Protein AF-A0A7J4RZW8-F1 (afdb_monomer)

Foldseek 3Di:
DAPPDDPDDDPDDDCQVVLQCLQAPLVCLAQAEEEEAEAELLNLLSSLVSNYQEYEYQEYEPNSCVSCVVSVHHYHYVYYDNFDADPVRPHGHVSNVLCVVQVDSVSSNVVSCVVHPNVVNVVPCPVPDPPPPDDDDPQDAFEKEFEQAAAPVRWGKKFAFDQPQLDDPQGQHRAIAGQMDGDDPPDDNVRRHQVSCCQQWVFGWPPWDFQAWDWRDDVSHTYTYTYIYTYTPDNPDGTDRPSVPSSRTDDMDTGHLVGDDPDHRVVRVLSSVSNVVSHHYDPDPPPPPD

Nearest PDB structures (foldseek):
  1vk9-assembly1_A  TM=8.591E-01  e=8.101E-07  Thermotoga maritima
  9dt6-assembly3_E  TM=7.284E-01  e=4.049E-06  Klebsiella pneumoniae
  9dsz-assembly4_H  TM=7.344E-01  e=1.233E-05  Klebsiella pneumoniae
  9b21-assembly1_A  TM=7.020E-01  e=1.788E-05  Klebsiella pneumoniae
  1khz-assembly1_B  TM=6.764E-01  e=2.592E-05  Escherichia coli

Mean predicted aligned error: 15.66 Å

Secondary structure (DSSP, 8-state):
-BTTB-------SSSHHHHHHHHH-GGGTTTPEEEEEEE-HHHHHHHHHTT-SEEEEEEEEHHHHHHHHHTT--EEEEEEES-PBPTTSSSB-HHHHHHHH--SHHHHHHHHHHHS-GGGSTTTGGG-SSSTTS-------EEEEEEEEB-TTS-EEEEEE-TTT---TT--TT-EE-S--BPPTT--HHHHHHHHHHHHHSPPEEEEEEEEEEEEEETTEEEEEEEEEEEESSTTPPP-STT-SS--EEEEEEE-TTS--SSBPHHHHHHHHHHHHT-S-PPP------

Solvent-accessible surface area (backbone atoms only — not comparable to full-atom values): 16298 Å² total; per-residue (Å²): 52,46,97,89,38,80,80,73,86,81,87,73,79,76,62,59,68,58,53,39,39,56,73,75,45,42,73,73,39,44,60,10,42,45,79,43,71,67,35,39,44,42,54,28,48,53,42,47,78,37,48,32,54,30,42,37,26,50,29,26,19,54,65,13,52,51,52,22,50,76,64,72,23,54,72,48,54,79,37,78,40,86,71,60,60,27,99,84,68,7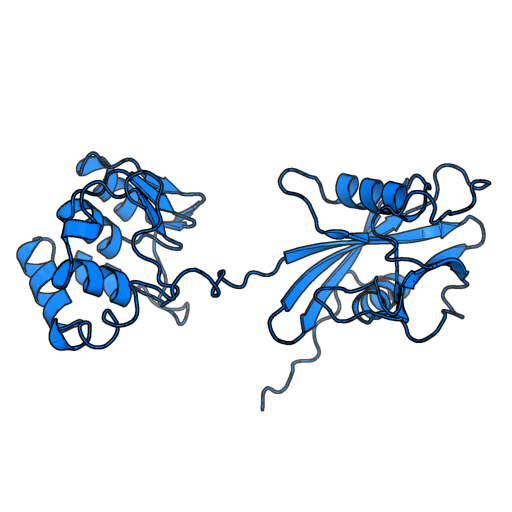9,47,73,24,68,56,43,55,48,36,67,77,27,81,48,70,69,54,30,52,53,56,46,37,74,76,57,47,74,77,80,49,63,80,69,60,77,70,60,86,84,64,76,86,70,89,79,75,83,88,62,75,42,55,29,30,30,34,48,34,36,50,98,85,64,25,34,49,38,27,34,27,21,68,85,59,17,69,46,90,74,74,37,46,56,18,32,32,48,45,48,45,69,59,57,94,92,58,52,72,68,55,39,39,32,48,30,29,28,41,48,24,65,40,50,61,33,82,73,39,84,35,23,47,44,84,44,74,49,97,95,36,41,34,42,34,43,24,28,36,28,26,56,73,52,87,85,66,75,66,39,52,86,53,30,84,78,49,32,49,74,47,67,45,76,29,47,82,91,60,64,77,81,56,51,21,67,64,42,50,52,40,52,51,22,46,77,68,71,32,51,62,76,78,73,75,77,72,79,72,129

pLDDT: mean 85.66, std 16.32, range [23.94, 98.69]

Radius of gyration: 25.22 Å; Cα contacts (8 Å, |Δi|>4): 523; chains: 1; bounding box: 52×44×72 Å

Sequence (290 aa):
RNGGKTVFYSDERGLKPLAGLFFSTPQLLQNAVVLDKVVGVAAARLFALSRVKKVKARVATTKAVARLTEAGIPCVACMVVEKILSSNGVNACGMECLSERNPQDSDFVSELEKKFPRQLLSNEMKNSSEDVMEKDSAKFAKVGVATVLVDSKGRVLIGKRNSEKGTSDLNGEGTWCLPGGKLDFGETLEDAAKREVLEETGLTATCLKVVSITDDMVPGKHYVTVGFEGRPADEDAEPTVENDLEKDILEWKWFSPDSLPSPLFFPTAKLIKNWKSKQLYSLSSRRQLP

Structure (mmCIF, N/CA/C/O backbone):
data_AF-A0A7J4RZW8-F1
#
_entry.id   AF-A0A7J4RZW8-F1
#
loop_
_atom_site.group_PDB
_atom_site.id
_atom_site.type_symbol
_atom_site.label_atom_id
_atom_site.label_alt_id
_atom_site.label_comp_id
_atom_site.label_asym_id
_atom_site.label_entity_id
_atom_site.label_seq_id
_atom_site.pdbx_PDB_ins_code
_atom_site.Cartn_x
_atom_site.Cartn_y
_atom_site.Cartn_z
_atom_site.occupancy
_atom_site.B_iso_or_equiv
_atom_site.auth_seq_id
_atom_site.auth_comp_id
_atom_site.auth_asym_id
_atom_site.auth_atom_id
_atom_site.pdbx_PDB_model_num
ATOM 1 N N . ARG A 1 1 ? -16.649 14.155 18.195 1.00 76.81 1 ARG A N 1
ATOM 2 C CA . ARG A 1 1 ? -17.157 15.185 17.252 1.00 76.81 1 ARG A CA 1
ATOM 3 C C . ARG A 1 1 ? -18.519 15.673 17.727 1.00 76.81 1 ARG A C 1
ATOM 5 O O . ARG A 1 1 ? -19.334 14.827 18.066 1.00 76.81 1 ARG A O 1
ATOM 12 N N . ASN A 1 2 ? -18.788 16.976 17.723 1.00 74.00 2 ASN A N 1
ATOM 13 C CA . ASN A 1 2 ? -20.107 17.543 18.034 1.00 74.00 2 ASN A CA 1
ATOM 14 C C . ASN A 1 2 ? -20.493 18.535 16.923 1.00 74.00 2 ASN A C 1
ATOM 16 O O . ASN A 1 2 ? -19.638 19.286 16.459 1.00 74.00 2 ASN A O 1
ATOM 20 N N . GLY A 1 3 ? -21.723 18.458 16.405 1.00 74.94 3 GLY A N 1
ATOM 21 C CA . GLY A 1 3 ? -22.158 19.286 15.267 1.00 74.94 3 GLY A CA 1
ATOM 22 C C . GLY A 1 3 ? -21.274 19.172 14.012 1.00 74.94 3 GLY A C 1
ATOM 23 O O . GLY A 1 3 ? -21.085 20.149 13.302 1.00 74.94 3 GLY A O 1
ATOM 24 N N . GLY A 1 4 ? -20.655 18.008 13.772 1.00 73.19 4 GLY A N 1
ATOM 25 C CA . GLY A 1 4 ? -19.731 17.787 12.647 1.00 73.19 4 GLY A CA 1
ATOM 26 C C . GLY A 1 4 ? -18.280 18.222 12.894 1.00 73.19 4 GLY A C 1
ATOM 27 O O . GLY A 1 4 ? -17.390 17.739 12.197 1.00 73.19 4 GLY A O 1
ATOM 28 N N . LYS A 1 5 ? -18.007 19.028 13.928 1.00 75.31 5 LYS A N 1
ATOM 29 C CA . LYS A 1 5 ? -16.657 19.498 14.274 1.00 75.31 5 LYS A CA 1
ATOM 30 C C . LYS A 1 5 ? -15.943 18.546 15.235 1.00 75.31 5 LYS A C 1
ATOM 32 O O . LYS A 1 5 ? -16.566 17.886 16.078 1.00 75.31 5 LYS A O 1
ATOM 37 N N . THR A 1 6 ? -14.622 18.457 15.116 1.00 82.56 6 THR A N 1
ATOM 38 C CA . THR A 1 6 ? -13.780 17.790 16.118 1.00 82.56 6 THR A CA 1
ATOM 39 C C . THR A 1 6 ? -13.641 18.718 17.320 1.00 82.56 6 THR A C 1
ATOM 41 O O . THR A 1 6 ? -13.162 19.830 17.175 1.00 82.56 6 THR A O 1
ATOM 44 N N . VAL A 1 7 ? -14.111 18.266 18.484 1.00 82.88 7 VAL A N 1
ATOM 45 C CA . VAL A 1 7 ? -14.069 19.024 19.754 1.00 82.88 7 VAL A CA 1
ATOM 46 C C . VAL A 1 7 ? -13.021 18.482 20.729 1.00 82.88 7 VAL A C 1
ATOM 48 O O . VAL A 1 7 ? -12.729 19.111 21.733 1.00 82.88 7 VAL A O 1
ATOM 51 N N . PHE A 1 8 ? -12.490 17.292 20.443 1.00 86.56 8 PHE A N 1
ATOM 52 C CA . PHE A 1 8 ? -11.396 16.662 21.168 1.00 86.56 8 PHE A CA 1
ATOM 53 C C . PHE A 1 8 ? -10.755 15.598 20.278 1.00 86.56 8 PHE A C 1
ATOM 55 O O . PHE A 1 8 ? -11.457 14.922 19.511 1.00 86.56 8 PHE A O 1
ATOM 62 N N . TYR A 1 9 ? -9.444 15.441 20.416 1.00 83.81 9 TYR A N 1
ATOM 63 C CA . TYR A 1 9 ? -8.644 14.398 19.795 1.00 83.81 9 TYR A CA 1
ATOM 64 C C . TYR A 1 9 ? -7.553 13.955 20.773 1.00 83.81 9 TYR A C 1
ATOM 66 O O . TYR A 1 9 ? -6.989 14.781 21.482 1.00 83.81 9 TYR A O 1
ATOM 74 N N . SER A 1 10 ? -7.268 12.656 20.811 1.00 80.06 10 SER A N 1
ATOM 75 C CA . SER A 1 10 ? -6.122 12.097 21.524 1.00 80.06 10 SER A CA 1
ATOM 76 C C . SER A 1 10 ? -5.700 10.802 20.837 1.00 80.06 10 SER A C 1
ATOM 78 O O . SER A 1 10 ? -6.547 10.010 20.410 1.00 80.06 10 SER A O 1
ATOM 80 N N . ASP A 1 11 ? -4.394 10.593 20.715 1.00 75.31 11 ASP A N 1
ATOM 81 C CA . ASP A 1 11 ? -3.779 9.361 20.229 1.00 75.31 11 ASP A CA 1
ATOM 82 C C . ASP A 1 11 ? -3.176 8.509 21.365 1.00 75.31 11 ASP A C 1
ATOM 84 O O . ASP A 1 11 ? -2.702 7.393 21.106 1.00 75.31 11 ASP A O 1
ATOM 88 N N . GLU A 1 12 ? -3.253 8.999 22.611 1.00 78.56 12 GLU A N 1
ATOM 89 C CA . GLU A 1 12 ? -2.797 8.298 23.806 1.00 78.56 12 GLU A CA 1
ATOM 90 C C . GLU A 1 12 ? -3.485 6.937 23.946 1.00 78.56 12 GLU A C 1
ATOM 92 O O . GLU A 1 12 ? -4.659 6.733 23.621 1.00 78.56 12 GLU A O 1
ATOM 97 N N . ARG A 1 13 ? -2.731 5.962 24.459 1.00 78.44 13 ARG A N 1
ATOM 98 C CA . ARG A 1 13 ? -3.237 4.601 24.644 1.00 78.44 13 ARG A CA 1
ATOM 99 C C . ARG A 1 13 ? -4.056 4.478 25.926 1.00 78.44 13 ARG A C 1
ATOM 101 O O . ARG A 1 13 ? -3.720 5.031 26.970 1.00 78.44 13 ARG A O 1
ATOM 108 N N . GLY A 1 14 ? -5.051 3.597 25.873 1.00 84.50 14 GLY A N 1
ATOM 109 C CA . GLY A 1 14 ? -5.840 3.207 27.036 1.00 84.50 14 GLY A CA 1
ATOM 110 C C . GLY A 1 14 ? -6.939 4.209 27.373 1.00 84.50 14 GLY A C 1
ATOM 111 O O . GLY A 1 14 ? -7.363 4.999 26.540 1.00 84.50 14 GLY A O 1
ATOM 112 N N . LEU A 1 15 ? -7.432 4.136 28.610 1.00 89.62 15 LEU A N 1
ATOM 113 C CA . LEU A 1 15 ? -8.615 4.885 29.041 1.00 89.62 15 LEU A CA 1
ATOM 114 C C . LEU A 1 15 ? -8.294 6.286 29.579 1.00 89.62 15 LEU A C 1
ATOM 116 O O . LEU A 1 15 ? -9.216 7.057 29.812 1.00 89.62 15 LEU A O 1
ATOM 120 N N . LYS A 1 16 ? -7.008 6.621 29.765 1.00 89.00 16 LYS A N 1
ATOM 121 C CA . LYS A 1 16 ? -6.551 7.900 30.333 1.00 89.00 16 LYS A CA 1
ATOM 122 C C . LYS A 1 16 ? -7.180 9.128 29.648 1.00 89.00 16 LYS A C 1
ATOM 124 O O . LYS A 1 16 ? -7.772 9.923 30.375 1.00 89.00 16 LYS A O 1
ATOM 129 N N . PRO A 1 17 ? -7.137 9.292 28.309 1.00 88.88 17 PRO A N 1
ATOM 130 C CA . PRO A 1 17 ? -7.697 10.490 27.676 1.00 88.88 17 PRO A CA 1
ATOM 131 C C . PRO A 1 17 ? -9.218 10.594 27.844 1.00 88.88 17 PRO A C 1
ATOM 133 O O . PRO A 1 17 ? -9.750 11.676 28.088 1.00 88.88 17 PRO A O 1
ATOM 136 N N . LEU A 1 18 ? -9.927 9.462 27.780 1.00 92.31 18 LEU A N 1
ATOM 137 C CA . LEU A 1 18 ? -11.374 9.430 27.979 1.00 92.31 18 LEU A CA 1
ATOM 138 C C . LEU A 1 18 ? -11.762 9.708 29.435 1.00 92.31 18 LEU A C 1
ATOM 140 O O . LEU A 1 18 ? -12.676 10.489 29.677 1.00 92.31 18 LEU A O 1
ATOM 144 N N . ALA A 1 19 ? -11.064 9.103 30.400 1.00 91.50 19 ALA A N 1
ATOM 145 C CA . ALA A 1 19 ? -11.244 9.402 31.818 1.00 91.50 19 ALA A CA 1
ATOM 146 C C . ALA A 1 19 ? -10.980 10.889 32.087 1.00 91.50 19 ALA A C 1
ATOM 148 O O . ALA A 1 19 ? -11.731 11.533 32.813 1.00 91.50 19 ALA A O 1
ATOM 149 N N . GLY A 1 20 ? -9.972 11.451 31.416 1.00 88.25 20 GLY A N 1
ATOM 150 C CA . GLY A 1 20 ? -9.662 12.866 31.483 1.00 88.25 20 GLY A CA 1
ATOM 151 C C . GLY A 1 20 ? -10.806 13.770 31.065 1.00 88.25 20 GLY A C 1
ATOM 152 O O . GLY A 1 20 ? -11.252 14.617 31.837 1.00 88.25 20 GLY A O 1
ATOM 153 N N . LEU A 1 21 ? -11.346 13.530 29.873 1.00 88.62 21 LEU A N 1
ATOM 154 C CA . LEU A 1 21 ? -12.544 14.221 29.409 1.00 88.62 21 LEU A CA 1
ATOM 155 C C . LEU A 1 21 ? -13.730 14.045 30.355 1.00 88.62 21 LEU A C 1
ATOM 157 O O . LEU A 1 21 ? -14.442 15.006 30.630 1.00 88.62 21 LEU A O 1
ATOM 161 N N . PHE A 1 22 ? -13.942 12.822 30.837 1.00 92.56 22 PHE A N 1
ATOM 162 C CA . PHE A 1 22 ? -15.071 12.485 31.689 1.00 92.56 22 PHE A CA 1
ATOM 163 C C . PHE A 1 22 ? -15.065 13.286 32.996 1.00 92.56 22 PHE A C 1
ATOM 165 O O . PHE A 1 22 ? -16.102 13.810 33.396 1.00 92.56 22 PHE A O 1
ATOM 172 N N . PHE A 1 23 ? -13.904 13.418 33.641 1.00 89.38 23 PHE A N 1
ATOM 173 C CA . PHE A 1 23 ? -13.794 14.123 34.917 1.00 89.38 23 PHE A CA 1
ATOM 174 C C . PHE A 1 23 ? -13.623 15.638 34.775 1.00 89.38 23 PHE A C 1
ATOM 176 O O . PHE A 1 23 ? -14.118 16.382 35.623 1.00 89.38 23 PHE A O 1
ATOM 183 N N . SER A 1 24 ? -12.924 16.103 33.738 1.00 84.81 24 SER A N 1
ATOM 184 C CA . SER A 1 24 ? -12.562 17.519 33.598 1.00 84.81 24 SER A CA 1
ATOM 185 C C . SER A 1 24 ? -13.537 18.312 32.733 1.00 84.81 24 SER A C 1
ATOM 187 O O . SER A 1 24 ? -13.788 19.482 33.017 1.00 84.81 24 SER A O 1
ATOM 189 N N . THR A 1 25 ? -14.086 17.719 31.669 1.00 86.75 25 THR A N 1
ATOM 190 C CA . THR A 1 25 ? -14.937 18.442 30.705 1.00 86.75 25 THR A CA 1
ATOM 191 C C . THR A 1 25 ? -16.059 17.552 30.145 1.00 86.75 25 THR A C 1
ATOM 193 O O . THR A 1 25 ? -16.168 17.366 28.926 1.00 86.75 25 THR A O 1
ATOM 196 N N . PRO A 1 26 ? -16.935 16.992 31.007 1.00 87.75 26 PRO A N 1
ATOM 197 C CA . PRO A 1 26 ? -17.949 16.014 30.597 1.00 87.75 26 PRO A CA 1
ATOM 198 C C . PRO A 1 26 ? -18.941 16.550 29.553 1.00 87.75 26 PRO A C 1
ATOM 200 O O . PRO A 1 26 ? -19.536 15.777 28.801 1.00 87.75 26 PRO A O 1
ATOM 203 N N . GLN A 1 27 ? -19.104 17.872 29.457 1.00 86.94 27 GLN A N 1
ATOM 204 C CA . GLN A 1 27 ? -19.984 18.523 28.486 1.00 86.94 27 GLN A CA 1
ATOM 205 C C . GLN A 1 27 ? -19.542 18.270 27.036 1.00 86.94 27 GLN A C 1
ATOM 207 O O . GLN A 1 27 ? -20.387 18.228 26.147 1.00 86.94 27 GLN A O 1
ATOM 212 N N . LEU A 1 28 ? -18.244 18.044 26.783 1.00 87.62 28 LEU A N 1
ATOM 213 C CA . LEU A 1 28 ? -17.739 17.730 25.438 1.00 87.62 28 LEU A CA 1
ATOM 214 C C . LEU A 1 28 ? -18.185 16.350 24.938 1.00 87.62 28 LEU A C 1
ATOM 216 O O . LEU A 1 28 ? -18.206 16.117 23.727 1.00 87.62 28 LEU A O 1
ATOM 220 N N . LEU A 1 29 ? -18.522 15.438 25.854 1.00 91.69 29 LEU A N 1
ATOM 221 C CA . LEU A 1 29 ? -18.967 14.085 25.529 1.00 91.69 29 LEU A CA 1
ATOM 222 C C . LEU A 1 29 ? -20.481 14.020 25.275 1.00 91.69 29 LEU A C 1
ATOM 224 O O . LEU A 1 29 ? -20.925 13.217 24.451 1.00 91.69 29 LEU A O 1
ATOM 228 N N . GLN A 1 30 ? -21.277 14.879 25.915 1.00 93.06 30 GLN A N 1
ATOM 229 C CA . GLN A 1 30 ? -22.730 14.891 25.727 1.00 93.06 30 GLN A CA 1
ATOM 230 C C . GLN A 1 30 ? -23.107 15.114 24.259 1.00 93.06 30 GLN A C 1
ATOM 232 O O . GLN A 1 30 ? -22.636 16.047 23.607 1.00 93.06 30 GLN A O 1
ATOM 237 N N . ASN A 1 31 ? -23.961 14.236 23.721 1.00 91.38 31 ASN A N 1
ATOM 238 C CA . ASN A 1 31 ? -24.389 14.237 22.316 1.00 91.38 31 ASN A CA 1
ATOM 239 C C . ASN A 1 31 ? -23.252 14.157 21.275 1.00 91.38 31 ASN A C 1
ATOM 241 O O . ASN A 1 31 ? -23.485 14.348 20.075 1.00 91.38 31 ASN A O 1
ATOM 245 N N . ALA A 1 32 ? -22.029 13.814 21.684 1.00 92.50 32 ALA A N 1
ATOM 246 C CA . ALA A 1 32 ? -20.912 13.669 20.765 1.00 92.50 32 ALA A CA 1
ATOM 247 C C . ALA A 1 32 ? -21.012 12.370 19.950 1.00 92.50 32 ALA A C 1
ATOM 249 O O . ALA A 1 32 ? -21.442 11.326 20.436 1.00 92.50 32 ALA A O 1
ATOM 250 N N . VAL A 1 33 ? -20.555 12.410 18.7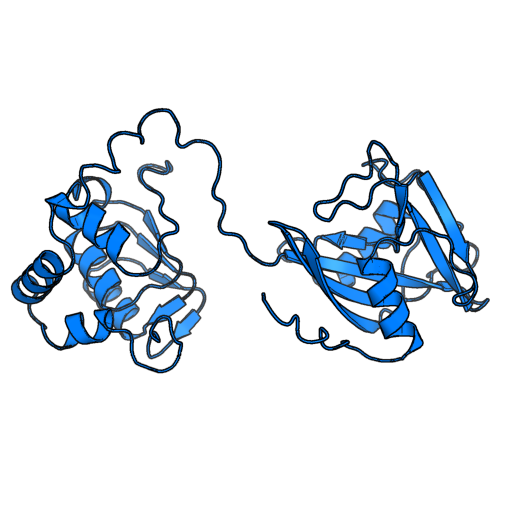00 1.00 94.44 33 VAL A N 1
ATOM 251 C CA . VAL A 1 33 ? -20.187 11.210 17.941 1.00 94.44 33 VAL A CA 1
ATOM 252 C C . VAL A 1 33 ? -18.738 10.874 18.269 1.00 94.44 33 VAL A C 1
ATOM 254 O O . VAL A 1 33 ? -17.835 11.665 17.970 1.00 94.44 33 VAL A O 1
ATOM 257 N N . VAL A 1 34 ? -18.518 9.713 18.874 1.00 95.38 34 VAL A N 1
ATOM 258 C CA . VAL A 1 34 ? -17.199 9.224 19.275 1.00 95.38 34 VAL A CA 1
ATOM 259 C C . VAL A 1 34 ? -16.635 8.306 18.196 1.00 95.38 34 VAL A C 1
ATOM 261 O O . VAL A 1 34 ? -17.342 7.448 17.670 1.00 95.38 34 VAL A O 1
ATOM 264 N N . LEU A 1 35 ? -15.360 8.505 17.865 1.00 93.06 35 LEU A N 1
ATOM 265 C CA . LEU A 1 35 ? -14.566 7.612 17.027 1.00 93.06 35 LEU A CA 1
ATOM 266 C C . LEU A 1 35 ? -13.445 7.068 17.913 1.00 93.06 35 LEU A C 1
ATOM 268 O O . LEU A 1 35 ? -12.632 7.856 18.386 1.00 93.06 35 LEU A O 1
ATOM 272 N N . ASP A 1 36 ? -13.413 5.762 18.148 1.00 90.81 36 ASP A N 1
ATOM 273 C CA . ASP A 1 36 ? -12.420 5.134 19.021 1.00 90.81 36 ASP A CA 1
ATOM 274 C C . ASP A 1 36 ? -11.750 3.948 18.308 1.00 90.81 36 ASP A C 1
ATOM 276 O O . ASP A 1 36 ? -12.364 3.230 17.517 1.00 90.81 36 ASP A O 1
ATOM 280 N N . LYS A 1 37 ? -10.457 3.732 18.544 1.00 86.88 37 LYS A N 1
ATOM 281 C CA . LYS A 1 37 ? -9.741 2.589 17.964 1.00 86.88 37 LYS A CA 1
ATOM 282 C C . LYS A 1 37 ? -10.189 1.283 18.622 1.00 86.88 37 LYS A C 1
ATOM 284 O O . LYS A 1 37 ? -10.300 0.276 17.921 1.00 86.88 37 LYS A O 1
ATOM 289 N N . VAL A 1 38 ? -10.413 1.285 19.937 1.00 89.31 38 VAL A N 1
ATOM 290 C CA . VAL A 1 38 ? -10.712 0.078 20.717 1.00 89.31 38 VAL A CA 1
ATOM 291 C C . VAL A 1 38 ? -11.714 0.404 21.823 1.00 89.31 38 VAL A C 1
ATOM 293 O O . VAL A 1 38 ? -11.376 1.076 22.792 1.00 89.31 38 VAL A O 1
ATOM 296 N N . VAL A 1 39 ? -12.929 -0.135 21.725 1.00 94.56 39 VAL A N 1
ATOM 297 C CA . VAL A 1 39 ? -13.989 0.090 22.716 1.00 94.56 39 VAL A CA 1
ATOM 298 C C . VAL A 1 39 ? -14.181 -1.151 23.581 1.00 94.56 39 VAL A C 1
ATOM 300 O O . VAL A 1 39 ? -14.808 -2.128 23.173 1.00 94.56 39 VAL A O 1
ATOM 303 N N . GLY A 1 40 ? -13.636 -1.096 24.794 1.00 94.31 40 GLY A N 1
ATOM 304 C CA . GLY A 1 40 ? -13.891 -2.080 25.850 1.00 94.31 40 GLY A CA 1
ATOM 305 C C . GLY A 1 40 ? -15.036 -1.678 26.768 1.00 94.31 40 GLY A C 1
ATOM 306 O O . GLY A 1 40 ? -15.555 -0.563 26.681 1.00 94.31 40 GLY A O 1
ATOM 307 N N . VAL A 1 41 ? -15.400 -2.569 27.693 1.00 93.75 41 VAL A N 1
ATOM 308 C CA . VAL A 1 41 ? -16.535 -2.354 28.616 1.00 93.75 41 VAL A CA 1
ATOM 309 C C . VAL A 1 41 ? -16.386 -1.062 29.420 1.00 93.75 41 VAL A C 1
ATOM 311 O O . VAL A 1 41 ? -17.341 -0.301 29.543 1.00 93.75 41 VAL A O 1
ATOM 314 N N . ALA A 1 42 ? -15.177 -0.768 29.903 1.00 94.62 42 ALA A N 1
ATOM 315 C CA . ALA A 1 42 ? -14.905 0.451 30.660 1.00 94.62 42 ALA A CA 1
ATOM 316 C C . ALA A 1 42 ? -15.138 1.731 29.836 1.00 94.62 42 ALA A C 1
ATOM 318 O O . ALA A 1 42 ? -15.725 2.683 30.339 1.00 94.62 42 ALA A O 1
ATOM 319 N N . ALA A 1 43 ? -14.727 1.745 28.562 1.00 96.38 43 ALA A N 1
ATOM 320 C CA . ALA A 1 43 ? -14.955 2.883 27.671 1.00 96.38 43 ALA A CA 1
ATOM 321 C C . ALA A 1 43 ? -16.443 3.030 27.328 1.00 96.38 43 ALA A C 1
ATOM 323 O O . ALA A 1 43 ? -17.004 4.113 27.468 1.00 96.38 43 ALA A O 1
ATOM 324 N N . ALA A 1 44 ? -17.102 1.921 26.971 1.00 96.75 44 ALA A N 1
ATOM 325 C CA . ALA A 1 44 ? -18.544 1.880 26.726 1.00 96.75 44 ALA A CA 1
ATOM 326 C C . ALA A 1 44 ? -19.355 2.428 27.906 1.00 96.75 44 ALA A C 1
ATOM 328 O O . ALA A 1 44 ? -20.328 3.153 27.708 1.00 96.75 44 ALA A O 1
ATOM 329 N N . ARG A 1 45 ? -18.922 2.131 29.130 1.00 95.88 45 ARG A N 1
ATOM 330 C CA . ARG A 1 45 ? -19.550 2.622 30.352 1.00 95.88 45 ARG A CA 1
ATOM 331 C C . ARG A 1 45 ? -19.428 4.133 30.519 1.00 95.88 45 ARG A C 1
ATOM 333 O O . ARG A 1 45 ? -20.425 4.788 30.798 1.00 95.88 45 ARG A O 1
ATOM 340 N N . LEU A 1 46 ? -18.244 4.699 30.282 1.00 96.62 46 LEU A N 1
ATOM 341 C CA . LEU A 1 46 ? -18.060 6.154 30.296 1.00 96.62 46 LEU A CA 1
ATOM 342 C C . LEU A 1 46 ? -18.892 6.834 29.204 1.00 96.62 46 LEU A C 1
ATOM 344 O O . LEU A 1 46 ? -19.538 7.841 29.466 1.00 96.62 46 LEU A O 1
ATOM 348 N N . PHE A 1 47 ? -18.957 6.253 28.004 1.00 97.44 47 PHE A N 1
ATOM 349 C CA . PHE A 1 47 ? -19.807 6.759 26.924 1.00 97.44 47 PHE A CA 1
ATOM 350 C C . PHE A 1 47 ? -21.299 6.747 27.280 1.00 97.44 47 PHE A C 1
ATOM 352 O O . PHE A 1 47 ? -21.999 7.716 26.980 1.00 97.44 47 PHE A O 1
ATOM 359 N N . ALA A 1 48 ? -21.772 5.686 27.940 1.00 96.50 48 ALA A N 1
ATOM 360 C CA . ALA A 1 48 ? -23.141 5.587 28.437 1.00 96.50 48 ALA A CA 1
ATOM 361 C C . ALA A 1 48 ? -23.435 6.653 29.500 1.00 96.50 48 ALA A C 1
ATOM 363 O O . ALA A 1 48 ? -24.386 7.423 29.356 1.00 96.50 48 ALA A O 1
ATOM 364 N N . LEU A 1 49 ? -22.565 6.771 30.508 1.00 95.62 49 LEU A N 1
ATOM 365 C CA . LEU A 1 49 ? -22.674 7.776 31.568 1.00 95.62 49 LEU A CA 1
ATOM 366 C C . LEU A 1 49 ? -22.649 9.211 31.023 1.00 95.62 49 LEU A C 1
ATOM 368 O O . LEU A 1 49 ? -23.376 10.076 31.509 1.00 95.62 49 LEU A O 1
ATOM 372 N N . SER A 1 50 ? -21.859 9.466 29.979 1.00 95.56 50 SER A N 1
ATOM 373 C CA . SER A 1 50 ? -21.787 10.772 29.321 1.00 95.56 50 SER A CA 1
ATOM 374 C C . SER A 1 50 ? -22.873 11.024 28.275 1.00 95.56 50 SER A C 1
ATOM 376 O O . SER A 1 50 ? -22.917 12.124 27.727 1.00 95.56 50 SER A O 1
ATOM 378 N N . ARG A 1 51 ? -23.748 10.049 27.986 1.00 95.69 51 ARG A N 1
ATOM 379 C CA . ARG A 1 51 ? -24.830 10.163 26.991 1.00 95.69 51 ARG A CA 1
ATOM 380 C C . ARG A 1 51 ? -24.323 10.635 25.623 1.00 95.69 51 ARG A C 1
ATOM 382 O O . ARG A 1 51 ? -24.805 11.618 25.051 1.00 95.69 51 ARG A O 1
ATOM 389 N N . VAL A 1 52 ? -23.303 9.954 25.104 1.00 96.75 52 VAL A N 1
ATOM 390 C CA . VAL A 1 52 ? -22.810 10.221 23.746 1.00 96.75 52 VAL A CA 1
ATOM 391 C C . VAL A 1 52 ? -23.881 9.840 22.715 1.00 96.75 52 VAL A C 1
ATOM 393 O O . VAL A 1 52 ? -24.687 8.940 22.935 1.00 96.75 52 VAL A O 1
ATOM 396 N N . LYS A 1 53 ? -23.880 10.493 21.551 1.00 95.00 53 LYS A N 1
ATOM 397 C CA . LYS A 1 53 ? -24.887 10.262 20.501 1.00 95.00 53 LYS A CA 1
ATOM 398 C C . LYS A 1 53 ? -24.689 8.939 19.763 1.00 95.00 53 LYS A C 1
ATOM 400 O O . LYS A 1 53 ? -25.654 8.302 19.357 1.00 95.00 53 LYS A O 1
ATOM 405 N N . LYS A 1 54 ? -23.436 8.585 19.474 1.00 95.38 54 LYS A N 1
ATOM 406 C CA . LYS A 1 54 ? -23.068 7.402 18.683 1.00 95.38 54 LYS A CA 1
ATOM 407 C C . LYS A 1 54 ? -21.600 7.073 18.895 1.00 95.38 54 LYS A C 1
ATOM 409 O O . LYS A 1 54 ? -20.778 7.987 18.962 1.00 95.38 54 LYS A O 1
ATOM 414 N N . VAL A 1 55 ? -21.267 5.788 18.883 1.00 97.12 55 VAL A N 1
ATOM 415 C CA . VAL A 1 55 ? -19.884 5.300 18.909 1.00 97.12 55 VAL A CA 1
ATOM 416 C C . VAL A 1 55 ? -19.565 4.603 17.586 1.00 97.12 55 VAL A C 1
ATOM 418 O O . VAL A 1 55 ? -20.331 3.765 17.109 1.00 97.12 55 VAL A O 1
ATOM 421 N N . LYS A 1 56 ? -18.434 4.948 16.967 1.00 94.44 56 LYS A N 1
ATOM 422 C CA . LYS A 1 56 ? -17.825 4.163 15.888 1.00 94.44 56 LYS A CA 1
ATOM 423 C C . LYS A 1 56 ? -16.472 3.649 16.362 1.00 94.44 56 LYS A C 1
ATOM 425 O O . LYS A 1 56 ? -15.656 4.438 16.831 1.00 94.44 56 LYS A O 1
ATOM 430 N N . ALA A 1 57 ? -16.247 2.352 16.224 1.00 90.81 57 ALA A N 1
ATOM 431 C CA . ALA A 1 57 ? -15.056 1.675 16.702 1.00 90.81 57 ALA A CA 1
ATOM 432 C C . ALA A 1 57 ? -14.351 0.917 15.572 1.00 90.81 57 ALA A C 1
ATOM 434 O O . ALA A 1 57 ? -15.005 0.380 14.681 1.00 90.81 57 ALA A O 1
ATOM 435 N N . ARG A 1 58 ? -13.020 0.799 15.618 1.00 82.88 58 ARG A N 1
ATOM 436 C CA . ARG A 1 58 ? -12.337 -0.207 14.783 1.00 82.88 58 ARG A CA 1
ATOM 437 C C . ARG A 1 58 ? -12.525 -1.605 15.376 1.00 82.88 58 ARG A C 1
ATOM 439 O O . ARG A 1 58 ? -12.905 -2.523 14.659 1.00 82.88 58 ARG A O 1
ATOM 446 N N . VAL A 1 59 ? -12.303 -1.745 16.683 1.00 87.25 59 VAL A N 1
ATOM 447 C CA . VAL A 1 59 ? -12.528 -2.981 17.446 1.00 87.25 59 VAL A CA 1
ATOM 448 C C . VAL A 1 59 ? -13.411 -2.671 18.653 1.00 87.25 59 VAL A C 1
ATOM 450 O O . VAL A 1 59 ? -13.176 -1.674 19.333 1.00 87.25 59 VAL A O 1
ATOM 453 N N . ALA A 1 60 ? -14.400 -3.511 18.949 1.00 92.00 60 ALA A N 1
ATOM 454 C CA . ALA A 1 60 ? -15.189 -3.426 20.180 1.00 92.00 60 ALA A CA 1
ATOM 455 C C . ALA A 1 60 ? -15.358 -4.807 20.822 1.00 92.00 60 ALA A C 1
ATOM 457 O O . ALA A 1 60 ? -15.378 -5.811 20.110 1.00 92.00 60 ALA A O 1
ATOM 458 N N . THR A 1 61 ? -15.498 -4.882 22.149 1.00 92.62 61 THR A N 1
ATOM 459 C CA . THR A 1 61 ? -15.860 -6.159 22.786 1.00 92.62 61 THR A CA 1
ATOM 460 C C . THR A 1 61 ? -17.356 -6.426 22.712 1.00 92.62 61 THR A C 1
ATOM 462 O O . THR A 1 61 ? -18.158 -5.492 22.767 1.00 92.62 61 THR A O 1
ATOM 465 N N . THR A 1 62 ? -17.761 -7.697 22.658 1.00 92.38 62 THR A N 1
ATOM 466 C CA . THR A 1 62 ? -19.184 -8.092 22.695 1.00 92.38 62 THR A CA 1
ATOM 467 C C . THR A 1 62 ? -19.909 -7.463 23.889 1.00 92.38 62 THR A C 1
ATOM 469 O O . THR A 1 62 ? -21.005 -6.920 23.752 1.00 92.38 62 THR A O 1
ATOM 472 N N . LYS A 1 63 ? -19.257 -7.442 25.061 1.00 94.06 63 LYS A N 1
ATOM 473 C CA . LYS A 1 63 ? -19.788 -6.807 26.276 1.00 94.06 63 LYS A CA 1
ATOM 474 C C . LYS A 1 63 ? -19.936 -5.288 26.133 1.00 94.06 63 LYS A C 1
ATOM 476 O O . LYS A 1 63 ? -20.922 -4.727 26.605 1.00 94.06 63 LYS A O 1
ATOM 481 N N . ALA A 1 64 ? -18.985 -4.620 25.480 1.00 96.06 64 ALA A N 1
ATOM 482 C CA . ALA A 1 64 ? -19.051 -3.183 25.232 1.00 96.06 64 ALA A CA 1
ATOM 483 C C . ALA A 1 64 ? -20.215 -2.814 24.299 1.00 96.06 64 ALA A C 1
ATOM 485 O O . ALA A 1 64 ? -20.960 -1.879 24.589 1.00 96.06 64 ALA A O 1
ATOM 486 N N . VAL A 1 65 ? -20.410 -3.582 23.221 1.00 95.88 65 VAL A N 1
ATOM 487 C CA . VAL A 1 65 ? -21.541 -3.401 22.294 1.00 95.88 65 VAL A CA 1
ATOM 488 C C . VAL A 1 65 ? -22.872 -3.596 23.023 1.00 95.88 65 VAL A C 1
ATOM 490 O O . VAL A 1 65 ? -23.766 -2.760 22.880 1.00 95.88 65 VAL A O 1
ATOM 493 N N . ALA A 1 66 ? -22.991 -4.633 23.860 1.00 95.44 66 ALA A N 1
ATOM 494 C CA . ALA A 1 66 ? -24.187 -4.866 24.670 1.00 95.44 66 ALA A CA 1
ATOM 495 C C . ALA A 1 66 ? -24.474 -3.697 25.629 1.00 95.44 66 ALA A C 1
ATOM 497 O O . ALA A 1 66 ? -25.602 -3.215 25.683 1.00 95.44 66 ALA A O 1
ATOM 498 N N . ARG A 1 67 ? -23.451 -3.177 26.327 1.00 95.31 67 ARG A N 1
ATOM 499 C CA . ARG A 1 67 ? -23.601 -2.002 27.209 1.00 95.31 67 ARG A CA 1
ATOM 500 C C . ARG A 1 67 ? -24.096 -0.762 26.472 1.00 95.31 67 ARG A C 1
ATOM 502 O O . ARG A 1 67 ? -25.000 -0.094 26.959 1.00 95.31 67 ARG A O 1
ATOM 509 N N . LEU A 1 68 ? -23.517 -0.450 25.314 1.00 97.50 68 LEU A N 1
ATOM 510 C CA . LEU A 1 68 ? -23.942 0.708 24.520 1.00 97.50 68 LEU A CA 1
ATOM 511 C C . LEU A 1 68 ? -25.373 0.537 24.003 1.00 97.50 68 LEU A C 1
ATOM 513 O O . LEU A 1 68 ? -26.151 1.485 24.043 1.00 97.50 68 LEU A O 1
ATOM 517 N N . THR A 1 69 ? -25.730 -0.677 23.583 1.00 96.56 69 THR A N 1
ATOM 518 C CA . THR A 1 69 ? -27.080 -1.005 23.105 1.00 96.56 69 THR A CA 1
ATOM 519 C C . THR A 1 69 ? -28.123 -0.813 24.204 1.00 96.56 69 THR A C 1
ATOM 521 O O . THR A 1 69 ? -29.138 -0.168 23.966 1.00 96.56 69 THR A O 1
ATOM 524 N N . GLU A 1 70 ? -27.855 -1.291 25.422 1.00 96.50 70 GLU A N 1
ATOM 525 C CA . GLU A 1 70 ? -28.745 -1.086 26.575 1.00 96.50 70 GLU A CA 1
ATOM 526 C C . GLU A 1 70 ? -28.884 0.383 26.976 1.00 96.50 70 GLU A C 1
ATOM 528 O O . GLU A 1 70 ? -29.950 0.807 27.411 1.00 96.50 70 GLU A O 1
ATOM 533 N N . ALA A 1 71 ? -27.837 1.182 26.768 1.00 96.25 71 ALA A N 1
ATOM 534 C CA . ALA A 1 71 ? -27.885 2.628 26.959 1.00 96.25 71 ALA A CA 1
ATOM 535 C C . ALA A 1 71 ? -28.588 3.381 25.807 1.00 96.25 71 ALA A C 1
ATOM 537 O O . ALA A 1 71 ? -28.652 4.609 25.833 1.00 96.25 71 ALA A O 1
ATOM 538 N N . GLY A 1 72 ? -29.083 2.681 24.778 1.00 97.06 72 GLY A N 1
ATOM 539 C CA . GLY A 1 72 ? -29.705 3.290 23.599 1.00 97.06 72 GLY A CA 1
ATOM 540 C C . GLY A 1 72 ? -28.717 4.012 22.676 1.00 97.06 72 GLY A C 1
ATOM 541 O O . GLY A 1 72 ? -29.118 4.874 21.897 1.00 97.06 72 GLY A O 1
ATOM 542 N N . ILE A 1 73 ? -27.423 3.687 22.755 1.00 97.81 73 ILE A N 1
ATOM 543 C CA . ILE A 1 73 ? -26.349 4.342 22.004 1.00 97.81 73 ILE A CA 1
ATOM 544 C C . ILE A 1 73 ? -25.939 3.448 20.828 1.00 97.81 73 ILE A C 1
ATOM 546 O O . ILE A 1 73 ? -25.338 2.391 21.038 1.00 97.81 73 ILE A O 1
ATOM 550 N N . PRO A 1 74 ? -26.180 3.867 19.571 1.00 95.19 74 PRO A N 1
ATOM 551 C CA . PRO A 1 74 ? -25.746 3.101 18.412 1.00 95.19 74 PRO A CA 1
ATOM 552 C C . PRO A 1 74 ? -24.225 2.913 18.404 1.00 95.19 74 PRO A C 1
ATOM 554 O O . PRO A 1 74 ? -23.466 3.886 18.476 1.00 95.19 74 PRO A O 1
ATOM 557 N N . CYS A 1 75 ? -23.782 1.666 18.251 1.00 94.25 75 CYS A N 1
ATOM 558 C CA . CYS A 1 75 ? -22.378 1.302 18.100 1.00 94.25 75 CYS A CA 1
ATOM 559 C C . CYS A 1 75 ? -22.153 0.658 16.728 1.00 94.25 75 CYS A C 1
ATOM 561 O O . CYS A 1 75 ? -22.866 -0.266 16.352 1.00 94.25 75 CYS A O 1
ATOM 563 N N . VAL A 1 76 ? -21.168 1.148 15.974 1.00 91.75 76 VAL A N 1
ATOM 564 C CA . VAL A 1 76 ? -20.708 0.512 14.729 1.00 91.75 76 VAL A CA 1
ATOM 565 C C . VAL A 1 76 ? -19.244 0.145 14.906 1.00 91.75 76 VAL A C 1
ATOM 567 O O . VAL A 1 76 ? -18.424 1.047 15.058 1.00 91.75 76 VAL A O 1
ATOM 570 N N . ALA A 1 77 ? -18.916 -1.144 14.879 1.00 88.69 77 ALA A N 1
ATOM 571 C CA . ALA A 1 77 ? -17.545 -1.634 14.988 1.00 88.69 77 ALA A CA 1
ATOM 572 C C . ALA A 1 77 ? -17.142 -2.410 13.728 1.00 88.69 77 ALA A C 1
ATOM 574 O O . ALA A 1 77 ? -17.942 -3.201 13.235 1.00 88.69 77 ALA A O 1
ATOM 575 N N . CYS A 1 78 ? -15.918 -2.219 13.221 1.00 77.75 78 CYS A N 1
ATOM 576 C CA . CYS A 1 78 ? -15.421 -3.030 12.097 1.00 77.75 78 CYS A CA 1
ATOM 577 C C . CYS A 1 78 ? -15.199 -4.494 12.502 1.00 77.75 78 CYS A C 1
ATOM 579 O O . CYS A 1 78 ? -15.376 -5.397 11.692 1.00 77.75 78 CYS A O 1
ATOM 581 N N . MET A 1 79 ? -14.803 -4.724 13.755 1.00 75.38 79 MET A N 1
ATOM 582 C CA . MET A 1 79 ? -14.587 -6.049 14.324 1.00 75.38 79 MET A CA 1
ATOM 583 C C . MET A 1 79 ? -15.138 -6.102 15.749 1.00 75.38 79 MET A C 1
ATOM 585 O O . MET A 1 79 ? -14.901 -5.191 16.547 1.00 75.38 79 MET A O 1
ATOM 589 N N . VAL A 1 80 ? -15.841 -7.187 16.072 1.00 88.75 80 VAL A N 1
ATOM 590 C CA . VAL A 1 80 ? -16.307 -7.484 17.430 1.00 88.75 80 VAL A CA 1
ATOM 591 C C . VAL A 1 80 ? -15.534 -8.689 17.954 1.00 88.75 80 VAL A C 1
ATOM 593 O O . VAL A 1 80 ? -15.462 -9.714 17.284 1.00 88.75 80 VAL A O 1
ATOM 596 N N . VAL A 1 81 ? -14.928 -8.547 19.131 1.00 84.38 81 VAL A N 1
ATOM 597 C CA . VAL A 1 81 ? -14.095 -9.578 19.774 1.00 84.38 81 VAL A CA 1
ATOM 598 C C . VAL A 1 81 ? -14.624 -9.907 21.167 1.00 84.38 81 VAL A C 1
ATOM 600 O O . VAL A 1 81 ? -15.357 -9.124 21.766 1.00 84.38 81 VAL A O 1
ATOM 603 N N . GLU A 1 82 ? -14.240 -11.046 21.737 1.00 87.06 82 GLU A N 1
ATOM 604 C CA . GLU A 1 82 ? -14.698 -11.402 23.087 1.00 87.06 82 GLU A CA 1
ATOM 605 C C . GLU A 1 82 ? -14.039 -10.559 24.188 1.00 87.06 82 GLU A C 1
ATOM 607 O O . GLU A 1 82 ? -14.703 -10.190 25.160 1.00 87.06 82 GLU A O 1
ATOM 612 N N . LYS A 1 83 ? -12.743 -10.246 24.052 1.00 82.31 83 LYS A N 1
ATOM 613 C CA . LYS A 1 83 ? -11.935 -9.556 25.073 1.00 82.31 83 LYS A CA 1
ATOM 614 C C . LYS A 1 83 ? -10.882 -8.640 24.453 1.00 82.31 83 LYS A C 1
ATOM 616 O O . LYS A 1 83 ? -10.374 -8.930 23.371 1.00 82.31 83 LYS A O 1
ATOM 621 N N . ILE A 1 84 ? -10.505 -7.578 25.170 1.00 79.50 84 ILE A N 1
ATOM 622 C CA . ILE A 1 84 ? -9.339 -6.749 24.838 1.00 79.50 84 ILE A CA 1
ATOM 623 C C . ILE A 1 84 ? -8.145 -7.184 25.684 1.00 79.50 84 ILE A C 1
ATOM 625 O O . ILE A 1 84 ? -8.228 -7.340 26.905 1.00 79.50 84 ILE A O 1
ATOM 629 N N . LEU A 1 85 ? -7.002 -7.340 25.023 1.00 78.38 85 LEU A N 1
ATOM 630 C CA . LEU A 1 85 ? -5.737 -7.670 25.668 1.00 78.38 85 LEU A CA 1
ATOM 631 C C . LEU A 1 85 ? -5.033 -6.403 26.171 1.00 78.38 85 LEU A C 1
ATOM 633 O O . LEU A 1 85 ? -5.221 -5.304 25.644 1.00 78.38 85 LEU A O 1
ATOM 637 N N . SER A 1 86 ? -4.216 -6.546 27.211 1.00 71.44 86 SER A N 1
ATOM 638 C CA . SER A 1 86 ? -3.349 -5.481 27.712 1.00 71.44 86 SER A CA 1
ATOM 639 C C . SER A 1 86 ? -2.293 -5.075 26.681 1.00 71.44 86 SER A C 1
ATOM 641 O O . SER A 1 86 ? -2.069 -5.749 25.679 1.00 71.44 86 SER A O 1
ATOM 643 N N . SER A 1 87 ? -1.594 -3.968 26.940 1.00 63.38 87 SER A N 1
ATOM 644 C CA . SER A 1 87 ? -0.551 -3.430 26.053 1.00 63.38 87 SER A CA 1
ATOM 645 C C . SER A 1 87 ? 0.591 -4.408 25.745 1.00 63.38 87 SER A C 1
ATOM 647 O O . SER A 1 87 ? 1.242 -4.251 24.717 1.00 63.38 87 SER A O 1
ATOM 649 N N . ASN A 1 88 ? 0.826 -5.404 26.606 1.00 65.88 88 ASN A N 1
ATOM 650 C CA . ASN A 1 88 ? 1.798 -6.481 26.391 1.00 65.88 88 ASN A CA 1
ATOM 651 C C . ASN A 1 88 ? 1.244 -7.665 25.569 1.00 65.88 88 ASN A C 1
ATOM 653 O O . ASN A 1 88 ? 1.993 -8.587 25.280 1.00 65.88 88 ASN A O 1
ATOM 657 N N . GLY A 1 89 ? -0.049 -7.671 25.227 1.00 67.38 89 GLY A N 1
ATOM 658 C CA . GLY A 1 89 ? -0.694 -8.715 24.426 1.00 67.38 89 GLY A CA 1
ATOM 659 C C . GLY A 1 89 ? -0.914 -10.056 25.132 1.00 67.38 89 GLY A C 1
ATOM 660 O O . GLY A 1 89 ? -1.376 -10.989 24.488 1.00 67.38 89 GLY A O 1
ATOM 661 N N . VAL A 1 90 ? -0.594 -10.175 26.426 1.00 64.94 90 VAL A N 1
ATOM 662 C CA . VAL A 1 90 ? -0.626 -11.466 27.145 1.00 64.94 90 VAL A CA 1
ATOM 663 C C . VAL A 1 90 ? -1.844 -11.592 28.058 1.00 64.94 90 VAL A C 1
ATOM 665 O O . VAL A 1 90 ? -2.474 -12.642 28.110 1.00 64.94 90 VAL A O 1
ATOM 668 N N . ASN A 1 91 ? -2.192 -10.525 28.778 1.00 73.19 91 ASN A N 1
ATOM 669 C CA . ASN A 1 91 ? -3.225 -10.565 29.813 1.00 73.19 91 ASN A CA 1
ATOM 670 C C . ASN A 1 91 ? -4.494 -9.826 29.380 1.00 73.19 91 ASN A C 1
ATOM 672 O O . ASN A 1 91 ? -4.486 -9.032 28.441 1.00 73.19 91 ASN A O 1
ATOM 676 N N . ALA A 1 92 ? -5.596 -10.052 30.095 1.00 71.75 92 ALA A N 1
ATOM 677 C CA . ALA A 1 92 ? -6.800 -9.244 29.928 1.00 71.75 92 ALA A CA 1
ATOM 678 C C . ALA A 1 92 ? -6.530 -7.773 30.294 1.00 71.75 92 ALA A C 1
ATOM 680 O O . ALA A 1 92 ? -5.750 -7.467 31.202 1.00 71.75 92 ALA A O 1
ATOM 681 N N . CYS A 1 93 ? -7.190 -6.851 29.595 1.00 80.19 93 CYS A N 1
ATOM 682 C CA . CYS A 1 93 ? -7.072 -5.425 29.860 1.00 80.19 93 CYS A CA 1
ATOM 683 C C . CYS A 1 93 ? -7.465 -5.092 31.307 1.00 80.19 93 CYS A C 1
ATOM 685 O O . CYS A 1 93 ? -8.595 -5.324 31.737 1.00 80.19 93 CYS A O 1
ATOM 687 N N . GLY A 1 94 ? -6.554 -4.452 32.046 1.00 82.75 94 GLY A N 1
ATOM 688 C CA . GLY A 1 94 ? -6.801 -4.069 33.438 1.00 82.75 94 GLY A CA 1
ATOM 689 C C . GLY A 1 94 ? -8.007 -3.141 33.624 1.00 82.75 94 GLY A C 1
ATOM 690 O O . GLY A 1 94 ? -8.587 -3.128 34.703 1.00 82.75 94 GLY A O 1
ATOM 691 N N . MET A 1 95 ? -8.405 -2.381 32.594 1.00 88.06 95 MET A N 1
ATOM 692 C CA . MET A 1 95 ? -9.602 -1.527 32.647 1.00 88.06 95 MET A CA 1
ATOM 693 C C . MET A 1 95 ? -10.893 -2.328 32.485 1.00 88.06 95 MET A C 1
ATOM 695 O O . MET A 1 95 ? -11.885 -1.998 33.127 1.00 88.06 95 MET A O 1
ATOM 699 N N . GLU A 1 96 ? -10.887 -3.400 31.689 1.00 84.62 96 GLU A N 1
ATOM 700 C CA . GLU A 1 96 ? -12.038 -4.307 31.620 1.00 84.62 96 GLU A CA 1
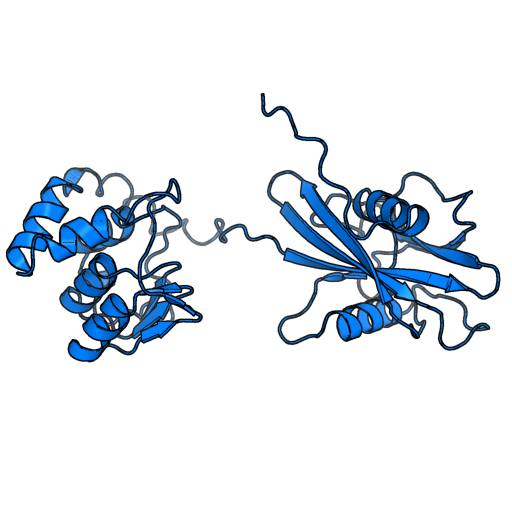ATOM 701 C C . GLU A 1 96 ? -12.217 -5.032 32.953 1.00 84.62 96 GLU A C 1
ATOM 703 O O . GLU A 1 96 ? -13.308 -4.997 33.514 1.00 84.62 96 GLU A O 1
ATOM 708 N N . CYS A 1 97 ? -11.125 -5.542 33.535 1.00 85.88 97 CYS A N 1
ATOM 709 C CA . CYS A 1 97 ? -11.143 -6.127 34.877 1.00 85.88 97 CYS A CA 1
ATOM 710 C C . CYS A 1 97 ? -11.638 -5.134 35.942 1.00 85.88 97 CYS A C 1
ATOM 712 O O . CYS A 1 97 ? -12.387 -5.518 36.837 1.00 85.88 97 CYS A O 1
ATOM 714 N N . LEU A 1 98 ? -11.231 -3.859 35.860 1.00 87.75 98 LEU A N 1
ATOM 715 C CA . LEU A 1 98 ? -11.699 -2.810 36.773 1.00 87.75 98 LEU A CA 1
ATOM 716 C C . LEU A 1 98 ? -13.215 -2.611 36.666 1.00 87.75 98 LEU A C 1
ATOM 718 O O . LEU A 1 98 ? -13.886 -2.470 37.683 1.00 87.75 98 LEU A O 1
ATOM 722 N N . SER A 1 99 ? -13.747 -2.613 35.442 1.00 88.19 99 SER A N 1
ATOM 723 C CA . SER A 1 99 ? -15.181 -2.464 35.193 1.00 88.19 99 SER A CA 1
ATOM 724 C C . SER A 1 99 ? -15.980 -3.665 35.699 1.00 88.19 99 SER A C 1
ATOM 726 O O . SER A 1 99 ? -17.021 -3.485 36.319 1.00 88.19 99 SER A O 1
ATOM 728 N N . GLU A 1 100 ? -15.473 -4.883 35.495 1.00 86.81 100 GLU A N 1
ATOM 729 C CA . GLU A 1 100 ? -16.129 -6.121 35.935 1.00 86.81 100 GLU A CA 1
ATOM 730 C C . GLU A 1 100 ? -16.161 -6.272 37.461 1.00 86.81 100 GLU A C 1
ATOM 732 O O . GLU A 1 100 ? -17.163 -6.722 38.009 1.00 86.81 100 GLU A O 1
ATOM 737 N N . ARG A 1 101 ? -15.089 -5.872 38.158 1.00 90.56 101 ARG A N 1
ATOM 738 C CA . ARG A 1 101 ? -15.027 -5.922 39.630 1.00 90.56 101 ARG A CA 1
ATOM 739 C C . ARG A 1 101 ? -15.936 -4.899 40.311 1.00 90.56 101 ARG A C 1
ATOM 741 O O . ARG A 1 101 ? -16.259 -5.084 41.477 1.00 90.56 101 ARG A O 1
ATOM 748 N N . ASN A 1 102 ? -16.331 -3.842 39.602 1.00 91.88 102 ASN A N 1
ATOM 749 C CA . ASN A 1 102 ? -17.129 -2.742 40.137 1.00 91.88 102 ASN A CA 1
ATOM 750 C C . ASN A 1 102 ? -18.423 -2.596 39.322 1.00 91.88 102 ASN A C 1
ATOM 752 O O . ASN A 1 102 ? -18.509 -1.710 38.475 1.00 91.88 102 ASN A O 1
ATOM 756 N N . PRO A 1 103 ? -19.431 -3.464 39.506 1.00 87.06 103 PRO A N 1
ATOM 757 C CA . PRO A 1 103 ? -20.620 -3.482 38.655 1.00 87.06 103 PRO A CA 1
ATOM 758 C C . PRO A 1 103 ? -21.500 -2.235 38.801 1.00 87.06 103 PRO A C 1
ATOM 760 O O . PRO A 1 103 ? -22.190 -1.894 37.846 1.00 87.06 103 PRO A O 1
ATOM 763 N N . GLN A 1 104 ? -21.438 -1.504 39.920 1.00 90.75 104 GLN A N 1
ATOM 764 C CA . GLN A 1 104 ? -22.168 -0.243 40.112 1.00 90.75 104 GLN A CA 1
ATOM 765 C C . GLN A 1 104 ? -21.400 0.961 39.558 1.00 90.75 104 GLN A C 1
ATOM 767 O O . GLN A 1 104 ? -20.178 1.045 39.692 1.00 90.75 104 GLN A O 1
ATOM 772 N N . ASP A 1 105 ? -22.113 1.890 38.904 1.00 91.69 105 ASP A N 1
ATOM 773 C CA . ASP A 1 105 ? -21.489 3.024 38.200 1.00 91.69 105 ASP A CA 1
ATOM 774 C C . ASP A 1 105 ? -20.728 3.941 39.158 1.00 91.69 105 ASP A C 1
ATOM 776 O O . ASP A 1 105 ? -19.633 4.393 38.825 1.00 91.69 105 ASP A O 1
ATOM 780 N N . SER A 1 106 ? -21.258 4.150 40.365 1.00 91.38 106 SER A N 1
ATOM 781 C CA . SER A 1 106 ? -20.600 4.910 41.432 1.00 91.38 106 SER A CA 1
ATOM 782 C C . SER A 1 106 ? -19.232 4.337 41.794 1.00 91.38 106 SER A C 1
ATOM 784 O O . SER A 1 106 ? -18.252 5.077 41.885 1.00 91.38 106 SER A O 1
ATOM 786 N N . ASP A 1 107 ? -19.159 3.017 41.956 1.00 92.69 107 ASP A N 1
ATOM 787 C CA . ASP A 1 107 ? -17.965 2.322 42.436 1.00 92.69 107 ASP A CA 1
ATOM 788 C C . ASP A 1 107 ? -16.896 2.311 41.345 1.00 92.69 107 ASP A C 1
ATOM 790 O O . ASP A 1 107 ? -15.733 2.633 41.587 1.00 92.69 107 ASP A O 1
ATOM 794 N N . PHE A 1 108 ? -17.309 2.034 40.104 1.00 94.06 108 PHE A N 1
ATOM 795 C CA . PHE A 1 108 ? -16.424 2.102 38.949 1.00 94.06 108 PHE A CA 1
ATOM 796 C C . PHE A 1 108 ? -15.846 3.502 38.752 1.00 94.06 108 PHE A C 1
ATOM 798 O O . PHE A 1 108 ? -14.641 3.633 38.544 1.00 94.06 108 PHE A O 1
ATOM 805 N N . VAL A 1 109 ? -16.681 4.544 38.821 1.00 93.06 109 VAL A N 1
ATOM 806 C CA . VAL A 1 109 ? -16.230 5.931 38.661 1.00 93.06 109 VAL A CA 1
ATOM 807 C C . VAL A 1 109 ? -15.283 6.328 39.796 1.00 93.06 109 VAL A C 1
ATOM 809 O O . VAL A 1 109 ? -14.251 6.934 39.517 1.00 93.06 109 VAL A O 1
ATOM 812 N N . SER A 1 110 ? -15.568 5.936 41.043 1.00 91.69 110 SER A N 1
ATOM 813 C CA . SER A 1 110 ? -14.691 6.209 42.191 1.00 91.69 110 SER A CA 1
ATOM 814 C C . SER A 1 110 ? -13.314 5.555 42.038 1.00 91.69 110 SER A C 1
ATOM 816 O O . SER A 1 110 ? -12.285 6.212 42.197 1.00 91.69 110 SER A O 1
ATOM 818 N N . GLU A 1 111 ? -13.268 4.274 41.668 1.00 92.69 111 GLU A N 1
ATOM 819 C CA . GLU A 1 111 ? -12.005 3.569 41.434 1.00 92.69 111 GLU A CA 1
ATOM 820 C C . GLU A 1 111 ? -11.246 4.115 40.219 1.00 92.69 111 GLU A C 1
ATOM 822 O O . GLU A 1 111 ? -10.013 4.192 40.216 1.00 92.69 111 GLU A O 1
ATOM 827 N N . LEU A 1 112 ? -11.972 4.537 39.183 1.00 91.50 112 LEU A N 1
ATOM 828 C CA . LEU A 1 112 ? -11.373 5.169 38.017 1.00 91.50 112 LEU A CA 1
ATOM 829 C C . LEU A 1 112 ? -10.756 6.531 38.367 1.00 91.50 112 LEU A C 1
ATOM 831 O O . LEU A 1 112 ? -9.660 6.824 37.896 1.00 91.50 112 LEU A O 1
ATOM 835 N N . GLU A 1 113 ? -11.409 7.330 39.214 1.00 89.88 113 GLU A N 1
ATOM 836 C CA . GLU A 1 113 ? -10.907 8.630 39.678 1.00 89.88 113 GLU A CA 1
ATOM 837 C C . GLU A 1 113 ? -9.640 8.479 40.530 1.00 89.88 113 GLU A C 1
ATOM 839 O O . GLU A 1 113 ? -8.688 9.237 40.355 1.00 89.88 113 GLU A O 1
ATOM 844 N N . LYS A 1 114 ? -9.563 7.446 41.383 1.00 89.69 114 LYS A N 1
ATOM 845 C CA . LYS A 1 114 ? -8.327 7.108 42.117 1.00 89.69 114 LYS A CA 1
ATOM 846 C C . LYS A 1 114 ? -7.171 6.790 41.169 1.00 89.69 114 LYS A C 1
ATOM 848 O O . LYS A 1 114 ? -6.024 7.126 41.452 1.00 89.69 114 LYS A O 1
ATOM 853 N N . LYS A 1 115 ? -7.468 6.132 40.044 1.00 88.06 115 LYS A N 1
ATOM 854 C CA . LYS A 1 115 ? -6.470 5.758 39.036 1.00 88.06 115 LYS A CA 1
ATOM 855 C C . LYS A 1 115 ? -6.073 6.917 38.116 1.00 88.06 115 LYS A C 1
ATOM 857 O O . LYS A 1 115 ? -4.930 6.958 37.664 1.00 88.06 115 LYS A O 1
ATOM 862 N N . PHE A 1 116 ? -6.997 7.833 37.840 1.00 86.88 116 PHE A N 1
ATOM 863 C CA . PHE A 1 116 ? -6.815 8.998 36.971 1.00 86.88 116 PHE A CA 1
ATOM 864 C C . PHE A 1 116 ? -7.347 10.269 37.664 1.00 86.88 116 PHE A C 1
ATOM 866 O O . PHE A 1 116 ? -8.433 10.744 37.326 1.00 86.88 116 PHE A O 1
ATOM 873 N N . PRO A 1 117 ? -6.616 10.826 38.648 1.00 73.62 117 PRO A N 1
ATOM 874 C CA . PRO A 1 117 ? -7.111 11.939 39.453 1.00 73.62 117 PRO A CA 1
ATOM 875 C C . PRO A 1 117 ? -7.215 13.244 38.650 1.00 73.62 117 PRO A C 1
ATOM 877 O O . PRO A 1 117 ? -6.392 13.530 37.778 1.00 73.62 117 PRO A O 1
ATOM 880 N N . ARG A 1 118 ? -8.199 14.086 39.004 1.00 67.69 118 ARG A N 1
ATOM 881 C CA . ARG A 1 118 ? -8.568 15.326 38.282 1.00 67.69 118 ARG A CA 1
ATOM 882 C C . ARG A 1 118 ? -7.414 16.305 38.022 1.00 67.69 118 ARG A C 1
ATOM 884 O O . ARG A 1 118 ? -7.436 17.005 37.015 1.00 67.69 118 ARG A O 1
ATOM 891 N N . GLN A 1 119 ? -6.418 16.371 38.910 1.00 56.19 119 GLN A N 1
ATOM 892 C CA . GLN A 1 119 ? -5.293 17.317 38.812 1.00 56.19 119 GLN A CA 1
ATOM 893 C C . GLN A 1 119 ? -4.290 16.991 37.694 1.00 56.19 119 GLN A C 1
ATOM 895 O O . GLN A 1 119 ? -3.605 17.894 37.224 1.00 56.19 119 GLN A O 1
ATOM 900 N N . LEU A 1 120 ? -4.212 15.738 37.228 1.00 50.75 120 LEU A N 1
ATOM 901 C CA . LEU A 1 120 ? -3.272 15.341 36.168 1.00 50.75 120 LEU A CA 1
ATOM 902 C C . LEU A 1 120 ? -3.671 15.849 34.770 1.00 50.75 120 LEU A C 1
ATOM 904 O O . LEU A 1 120 ? -2.897 15.705 33.834 1.00 50.75 120 LEU A O 1
ATOM 908 N N . LEU A 1 121 ? -4.860 16.437 34.615 1.00 51.16 121 LEU A N 1
ATOM 909 C CA . LEU A 1 121 ? -5.493 16.665 33.309 1.00 51.16 121 LEU A CA 1
ATOM 910 C C . LEU A 1 121 ? -5.697 18.152 32.975 1.00 51.16 121 LEU A C 1
ATOM 912 O O . LEU A 1 121 ? -5.953 18.503 31.825 1.00 51.16 121 LEU A O 1
ATOM 916 N N . SER A 1 122 ? -5.554 19.048 33.958 1.00 46.22 122 SER A N 1
ATOM 917 C CA . SER A 1 122 ? -5.729 20.496 33.771 1.00 46.22 122 SER A CA 1
ATOM 918 C C . SER A 1 122 ? -4.512 21.200 33.166 1.00 46.22 122 SER A C 1
ATOM 920 O O . SER A 1 122 ? -4.664 22.283 32.603 1.00 46.22 122 SER A O 1
ATOM 922 N N . ASN A 1 123 ? -3.315 20.613 33.271 1.00 41.00 123 ASN A N 1
ATOM 923 C CA . ASN A 1 123 ? -2.091 21.221 32.736 1.00 41.00 123 ASN A CA 1
ATOM 924 C C . ASN A 1 123 ? -1.922 21.008 31.221 1.00 41.00 123 ASN A C 1
ATOM 926 O O . ASN A 1 123 ? -1.220 21.787 30.589 1.00 41.00 123 ASN A O 1
ATOM 930 N N . GLU A 1 124 ? -2.602 20.023 30.627 1.00 47.03 124 GLU A N 1
ATOM 931 C CA . GLU A 1 124 ? -2.476 19.697 29.195 1.00 47.03 124 GLU A CA 1
ATOM 932 C C . GLU A 1 124 ? -3.599 20.314 28.335 1.00 47.03 124 GLU A C 1
ATOM 934 O O . GLU A 1 124 ? -3.404 20.572 27.150 1.00 47.03 124 GLU A O 1
ATOM 939 N N . MET A 1 125 ? -4.762 20.644 28.917 1.00 43.78 125 MET A N 1
ATOM 940 C CA . MET A 1 125 ? -5.902 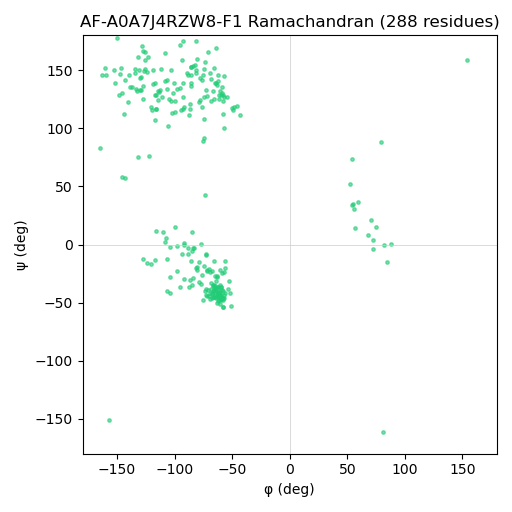21.195 28.161 1.00 43.78 125 MET A CA 1
ATOM 941 C C . MET A 1 125 ? -5.786 22.691 27.810 1.00 43.78 125 MET A C 1
ATOM 943 O O . MET A 1 125 ? -6.514 23.162 26.933 1.00 43.78 125 MET A O 1
ATOM 947 N N . LYS A 1 126 ? -4.879 23.452 28.441 1.00 39.44 126 LYS A N 1
ATOM 948 C CA . LYS A 1 126 ? -4.757 24.910 28.220 1.00 39.44 126 LYS A CA 1
ATOM 949 C C . LYS A 1 126 ? -4.139 25.322 26.875 1.00 39.44 126 LYS A C 1
ATOM 951 O O . LYS A 1 126 ? -4.244 26.492 26.531 1.00 39.44 126 LYS A O 1
ATOM 956 N N . ASN A 1 127 ? -3.593 24.393 26.089 1.00 35.38 127 ASN A N 1
ATOM 957 C CA . ASN A 1 127 ? -2.990 24.698 24.780 1.00 35.38 127 ASN A CA 1
ATOM 958 C C . ASN A 1 127 ? -3.906 24.397 23.576 1.00 35.38 127 ASN A C 1
ATOM 960 O O . ASN A 1 127 ? -3.431 24.304 22.451 1.00 35.38 127 ASN A O 1
ATOM 964 N N . SER A 1 128 ? -5.211 24.192 23.777 1.00 42.06 128 SER A N 1
ATOM 965 C CA . SER A 1 128 ? -6.047 23.499 22.778 1.00 42.06 128 SER A CA 1
ATOM 966 C C . SER A 1 128 ? -7.032 24.357 21.973 1.00 42.06 128 SER A C 1
ATOM 968 O O . SER A 1 128 ? -7.796 23.806 21.182 1.00 42.06 128 SER A O 1
ATOM 970 N N . SER A 1 129 ? -7.028 25.685 22.116 1.00 40.47 129 SER A N 1
ATOM 971 C CA . SER A 1 129 ? -8.058 26.517 21.469 1.00 40.47 129 SER A CA 1
ATOM 972 C C . SER A 1 129 ? -7.682 27.043 20.079 1.00 40.47 129 SER A C 1
ATOM 974 O O . SER A 1 129 ? -8.582 27.221 19.264 1.00 40.47 129 SER A O 1
ATOM 976 N N . GLU A 1 130 ? -6.397 27.270 19.780 1.00 38.50 130 GLU A N 1
ATOM 977 C CA . GLU A 1 130 ? -5.980 27.919 18.517 1.00 38.50 130 GLU A CA 1
ATOM 978 C C . GLU A 1 130 ? -4.913 27.151 17.706 1.00 38.50 130 GLU A C 1
ATOM 980 O O . GLU A 1 130 ? -4.798 27.394 16.510 1.00 38.50 130 GLU A O 1
ATOM 985 N N . ASP A 1 131 ? -4.251 26.127 18.269 1.00 33.59 131 ASP A N 1
ATOM 986 C CA . ASP A 1 131 ? -3.136 25.413 17.604 1.00 33.59 131 ASP A CA 1
ATOM 987 C C . ASP A 1 131 ? -3.445 23.971 17.124 1.00 33.59 131 ASP A C 1
ATOM 989 O O . ASP A 1 131 ? -2.581 23.285 16.583 1.00 33.59 131 ASP A O 1
ATOM 993 N N . VAL A 1 132 ? -4.674 23.459 17.273 1.00 37.97 132 VAL A N 1
ATOM 994 C CA . VAL A 1 132 ? -4.977 22.011 17.084 1.00 37.97 132 VAL A CA 1
ATOM 995 C C . VAL A 1 132 ? -5.238 21.602 15.617 1.00 37.97 132 VAL A C 1
ATOM 997 O O . VAL A 1 132 ? -5.693 20.494 15.333 1.00 37.97 132 VAL A O 1
ATOM 1000 N N . MET A 1 133 ? -4.965 22.467 14.639 1.00 34.25 133 MET A N 1
ATOM 1001 C CA . MET A 1 133 ? -5.309 22.187 13.236 1.00 34.25 133 MET A CA 1
ATOM 1002 C C . MET A 1 133 ? -4.250 21.425 12.430 1.00 34.25 133 MET A C 1
ATOM 1004 O O . MET A 1 133 ? -4.547 21.035 11.302 1.00 34.25 133 MET A O 1
ATOM 1008 N N . GLU A 1 134 ? -3.077 21.098 12.977 1.00 39.78 134 GLU A N 1
ATOM 1009 C CA . GLU A 1 134 ? -2.112 20.280 12.238 1.00 39.78 134 GLU A CA 1
ATOM 1010 C C . GLU A 1 134 ? -1.304 19.328 13.132 1.00 39.78 134 GLU A C 1
ATOM 1012 O O . GLU A 1 134 ? -0.673 19.743 14.094 1.00 39.78 134 GLU A O 1
ATOM 1017 N N . LYS A 1 135 ? -1.266 18.051 12.718 1.00 38.72 135 LYS A N 1
ATOM 1018 C CA . LYS A 1 135 ? -0.372 16.961 13.168 1.00 38.72 135 LYS A CA 1
ATOM 1019 C C . LYS A 1 135 ? -0.711 16.258 14.487 1.00 38.72 135 LYS A C 1
ATOM 1021 O O . LYS A 1 135 ? -0.116 16.500 15.521 1.00 38.72 135 LYS A O 1
ATOM 1026 N N . ASP A 1 136 ? -1.535 15.218 14.368 1.00 37.41 136 ASP A N 1
ATOM 1027 C CA . ASP A 1 136 ? -0.996 13.853 14.487 1.00 37.41 136 ASP A CA 1
ATOM 1028 C C . ASP A 1 136 ? -2.010 12.841 13.943 1.00 37.41 136 ASP A C 1
ATOM 1030 O O . ASP A 1 136 ? -2.807 12.246 14.665 1.00 37.41 136 ASP A O 1
ATOM 1034 N N . SER A 1 137 ? -2.026 12.646 12.622 1.00 44.72 137 SER A N 1
ATOM 1035 C CA . SER A 1 137 ? -2.749 11.522 12.025 1.00 44.72 137 SER A CA 1
ATOM 1036 C C . SER A 1 137 ? -2.147 10.223 12.559 1.00 44.72 137 SER A C 1
ATOM 1038 O O . SER A 1 137 ? -0.941 10.015 12.421 1.00 44.72 137 SER A O 1
ATOM 1040 N N . ALA A 1 138 ? -2.961 9.338 13.136 1.00 50.53 138 ALA A N 1
ATOM 1041 C CA . ALA A 1 138 ? -2.506 8.013 13.542 1.00 50.53 138 ALA A CA 1
ATOM 1042 C C . ALA A 1 138 ? -1.674 7.359 12.419 1.00 50.53 138 ALA A C 1
ATOM 1044 O O . ALA A 1 138 ? -2.155 7.184 11.299 1.00 50.53 138 ALA A O 1
ATOM 1045 N N . LYS A 1 139 ? -0.407 7.045 12.716 1.00 71.00 139 LYS A N 1
ATOM 1046 C CA . LYS A 1 139 ? 0.527 6.460 11.749 1.00 71.00 139 LYS A CA 1
ATOM 1047 C C . LYS A 1 139 ? 0.159 4.994 11.545 1.00 71.00 139 LYS A C 1
ATOM 1049 O O . LYS A 1 139 ? 0.347 4.172 12.440 1.00 71.00 139 LYS A O 1
ATOM 1054 N N . PHE A 1 140 ? -0.398 4.686 10.384 1.00 82.75 140 PHE A N 1
ATOM 1055 C CA . PHE A 1 140 ? -0.666 3.323 9.941 1.00 82.75 140 PHE A CA 1
ATOM 1056 C C . PHE A 1 140 ? 0.250 2.984 8.772 1.00 82.75 140 PHE A C 1
ATOM 1058 O O . PHE A 1 140 ? 0.624 3.874 8.003 1.00 82.75 140 PHE A O 1
ATOM 1065 N N . ALA A 1 141 ? 0.584 1.701 8.639 1.00 88.19 141 ALA A N 1
ATOM 1066 C CA . ALA A 1 141 ? 1.167 1.208 7.405 1.00 88.19 141 ALA A CA 1
ATOM 1067 C C . ALA A 1 141 ? 0.172 1.452 6.264 1.00 88.19 141 ALA A C 1
ATOM 1069 O O . ALA A 1 141 ? -1.022 1.172 6.407 1.00 88.19 141 ALA A O 1
ATOM 1070 N N . LYS A 1 142 ? 0.663 2.007 5.163 1.00 92.94 142 LYS A N 1
ATOM 1071 C CA . LYS A 1 142 ? -0.093 2.173 3.922 1.00 92.94 142 LYS A CA 1
ATOM 1072 C C . LYS A 1 142 ? 0.168 0.977 3.011 1.00 92.94 142 LYS A C 1
ATOM 1074 O O . LYS A 1 142 ? 1.177 0.295 3.171 1.00 92.94 142 LYS A O 1
ATOM 1079 N N . VAL A 1 143 ? -0.727 0.734 2.062 1.00 96.25 143 VAL A N 1
ATOM 1080 C CA . VAL A 1 143 ? -0.555 -0.320 1.056 1.00 96.25 143 VAL A CA 1
ATOM 1081 C C . VAL A 1 143 ? -0.223 0.327 -0.281 1.00 96.25 143 VAL A C 1
ATOM 1083 O O . VAL A 1 143 ? -0.852 1.316 -0.660 1.00 96.25 143 VAL A O 1
ATOM 1086 N N . GLY A 1 144 ? 0.782 -0.213 -0.959 1.00 96.69 144 GLY A N 1
ATOM 1087 C CA . GLY A 1 144 ? 1.111 0.133 -2.337 1.00 96.69 144 GLY A CA 1
ATOM 1088 C C . GLY A 1 144 ? 1.216 -1.110 -3.208 1.00 96.69 144 GLY A C 1
ATOM 1089 O O . GLY A 1 144 ? 1.296 -2.235 -2.702 1.00 96.69 144 GLY A O 1
ATOM 1090 N N . VAL A 1 145 ? 1.238 -0.898 -4.515 1.00 98.12 145 VAL A N 1
ATOM 1091 C CA . VAL A 1 145 ? 1.471 -1.934 -5.521 1.00 98.12 145 VAL A CA 1
ATOM 1092 C C . VAL A 1 145 ? 2.627 -1.521 -6.419 1.00 98.12 145 VAL A C 1
ATOM 1094 O O . VAL A 1 145 ? 2.872 -0.335 -6.607 1.00 98.12 145 VAL A O 1
ATOM 1097 N N . ALA A 1 146 ? 3.351 -2.493 -6.959 1.00 98.12 146 ALA A N 1
ATOM 1098 C CA . ALA A 1 146 ? 4.342 -2.247 -8.001 1.00 98.12 146 ALA A CA 1
ATOM 1099 C C . ALA A 1 146 ? 4.423 -3.443 -8.948 1.00 98.12 146 ALA A C 1
ATOM 1101 O O . ALA A 1 146 ? 4.272 -4.588 -8.516 1.00 98.12 146 ALA A O 1
ATOM 1102 N N . THR A 1 147 ? 4.691 -3.193 -10.227 1.00 98.69 147 THR A N 1
ATOM 1103 C CA . THR A 1 147 ? 4.616 -4.226 -11.266 1.00 98.69 147 THR A CA 1
ATOM 1104 C C . THR A 1 147 ? 5.957 -4.409 -11.967 1.00 98.69 147 THR A C 1
ATOM 1106 O O . THR A 1 147 ? 6.454 -3.516 -12.643 1.00 98.69 147 THR A O 1
ATOM 1109 N N . VAL A 1 148 ? 6.529 -5.608 -11.864 1.00 98.56 148 VAL A N 1
ATOM 1110 C CA . VAL A 1 148 ? 7.592 -6.101 -12.745 1.00 98.56 148 VAL A CA 1
ATOM 1111 C C . VAL A 1 148 ? 6.958 -6.485 -14.074 1.00 98.56 148 VAL A C 1
ATOM 1113 O O . VAL A 1 148 ? 6.514 -7.617 -14.269 1.00 98.56 148 VAL A O 1
ATOM 1116 N N . LEU A 1 149 ? 6.871 -5.516 -14.980 1.00 98.38 149 LEU A N 1
ATOM 1117 C CA . LEU A 1 149 ? 6.409 -5.758 -16.339 1.00 98.38 149 LEU A CA 1
ATOM 1118 C C . LEU A 1 149 ? 7.560 -6.365 -17.148 1.00 98.38 149 LEU A C 1
ATOM 1120 O O . LEU A 1 149 ? 8.630 -5.761 -17.215 1.00 98.38 149 LEU A O 1
ATOM 1124 N N . VAL A 1 150 ? 7.349 -7.553 -17.718 1.00 98.25 150 VAL A N 1
ATOM 1125 C CA . VAL A 1 150 ? 8.359 -8.316 -18.466 1.00 98.25 150 VAL A CA 1
ATOM 1126 C C . VAL A 1 150 ? 7.949 -8.411 -19.935 1.00 98.25 150 VAL A C 1
ATOM 1128 O O . VAL A 1 150 ? 6.853 -8.888 -20.234 1.00 98.25 150 VAL A O 1
ATOM 1131 N N . ASP A 1 151 ? 8.819 -7.977 -20.847 1.00 97.19 151 ASP A N 1
ATOM 1132 C CA . ASP A 1 151 ? 8.587 -8.106 -22.292 1.00 97.19 151 ASP A CA 1
ATOM 1133 C C . ASP A 1 151 ? 8.946 -9.508 -22.825 1.00 97.19 151 ASP A C 1
ATOM 1135 O O . ASP A 1 151 ? 9.493 -10.359 -22.114 1.00 97.19 151 ASP A O 1
ATOM 1139 N N . SER A 1 152 ? 8.678 -9.767 -24.108 1.00 95.69 152 SER A N 1
ATOM 1140 C CA . SER A 1 152 ? 8.999 -11.052 -24.751 1.00 95.69 152 SER A CA 1
ATOM 1141 C C . SER A 1 152 ? 10.497 -11.351 -24.860 1.00 95.69 152 SER A C 1
ATOM 1143 O O . SER A 1 152 ? 10.883 -12.502 -25.072 1.00 95.69 152 SER A O 1
ATOM 1145 N N . LYS A 1 153 ? 11.360 -10.350 -24.648 1.00 96.31 153 LYS A N 1
ATOM 1146 C CA . LYS A 1 153 ? 12.824 -10.489 -24.594 1.00 96.31 153 LYS A CA 1
ATOM 1147 C C . LYS A 1 153 ? 13.331 -10.730 -23.166 1.00 96.31 153 LYS A C 1
ATOM 1149 O O . LYS A 1 153 ? 14.540 -10.839 -22.967 1.00 96.31 153 LYS A O 1
ATOM 1154 N N . GLY A 1 154 ? 12.438 -10.819 -22.177 1.00 96.56 154 GLY A N 1
ATOM 1155 C CA . GLY A 1 154 ? 12.779 -11.020 -20.769 1.00 96.56 154 GLY A CA 1
ATOM 1156 C C . GLY A 1 154 ? 13.341 -9.774 -20.079 1.00 96.56 154 GLY A C 1
ATOM 1157 O O . GLY A 1 154 ? 13.946 -9.888 -19.011 1.00 96.56 154 GLY A O 1
ATOM 1158 N N . ARG A 1 155 ? 13.180 -8.590 -20.679 1.00 97.88 155 ARG A N 1
ATOM 1159 C CA . ARG A 1 155 ? 13.576 -7.306 -20.089 1.00 97.88 155 ARG A CA 1
ATOM 1160 C C . ARG A 1 155 ? 12.477 -6.799 -19.164 1.00 97.88 155 ARG A C 1
ATOM 1162 O O . ARG A 1 155 ? 11.306 -7.102 -19.365 1.00 97.88 155 ARG A O 1
ATOM 1169 N N . VAL A 1 156 ? 12.858 -5.994 -18.178 1.00 98.31 156 VAL A N 1
ATOM 1170 C CA . VAL A 1 156 ? 11.947 -5.358 -17.223 1.00 98.31 156 VAL A CA 1
ATOM 1171 C C . VAL A 1 156 ? 11.835 -3.865 -17.472 1.00 98.31 156 VAL A C 1
ATOM 1173 O O . VAL A 1 156 ? 12.834 -3.201 -17.765 1.00 98.31 156 VAL A O 1
ATOM 1176 N N . LEU A 1 157 ? 10.622 -3.344 -17.340 1.00 98.50 157 LEU A N 1
ATOM 1177 C CA . LEU A 1 157 ? 10.357 -1.918 -17.458 1.00 98.50 157 LEU A CA 1
ATOM 1178 C C . LEU A 1 157 ? 10.768 -1.187 -16.174 1.00 98.50 157 LEU A C 1
ATOM 1180 O O . LEU A 1 157 ? 10.296 -1.531 -15.091 1.00 98.50 157 LEU A O 1
ATOM 1184 N N . ILE A 1 158 ? 11.637 -0.180 -16.288 1.00 98.44 158 ILE A N 1
ATOM 1185 C CA . ILE A 1 158 ? 12.093 0.644 -15.162 1.00 98.44 158 ILE A CA 1
ATOM 1186 C C . ILE A 1 158 ? 12.041 2.123 -15.561 1.00 98.44 158 ILE A C 1
ATOM 1188 O O . ILE A 1 158 ? 12.501 2.501 -16.641 1.00 98.44 158 ILE A O 1
ATOM 1192 N N . GLY A 1 159 ? 11.496 2.953 -14.676 1.00 97.38 159 GLY A N 1
ATOM 1193 C CA . GLY A 1 159 ? 11.276 4.381 -14.876 1.00 97.38 159 GLY A CA 1
ATOM 1194 C C . GLY A 1 159 ? 12.254 5.226 -14.076 1.00 97.38 159 GLY A C 1
ATOM 1195 O O . GLY A 1 159 ? 12.599 4.881 -12.944 1.00 97.38 159 GLY A O 1
ATOM 1196 N N . LYS A 1 160 ? 12.730 6.334 -14.645 1.00 97.06 160 LYS A N 1
ATOM 1197 C CA . LYS A 1 160 ? 13.583 7.301 -13.945 1.00 97.06 160 LYS A CA 1
ATOM 1198 C C . LYS A 1 160 ? 12.717 8.321 -13.216 1.00 97.06 160 LYS A C 1
ATOM 1200 O O . LYS A 1 160 ? 12.115 9.170 -13.863 1.00 97.06 160 LYS A O 1
ATOM 1205 N N . ARG A 1 161 ? 12.709 8.301 -11.883 1.00 94.00 161 ARG A N 1
ATOM 1206 C CA . ARG A 1 161 ? 12.005 9.308 -11.079 1.00 94.00 161 ARG A CA 1
ATOM 1207 C C . ARG A 1 161 ? 12.630 10.686 -11.261 1.00 94.00 161 ARG A C 1
ATOM 1209 O O . ARG A 1 161 ? 13.856 10.834 -11.280 1.00 94.00 161 ARG A O 1
ATOM 1216 N N . ASN A 1 162 ? 11.781 11.697 -11.352 1.00 91.31 162 ASN A N 1
ATOM 1217 C CA . ASN A 1 162 ? 12.150 13.098 -11.407 1.00 91.31 162 ASN A CA 1
ATOM 1218 C C . ASN A 1 162 ? 12.779 13.528 -10.070 1.00 91.31 162 ASN A C 1
ATOM 1220 O O . ASN A 1 162 ? 12.260 13.219 -9.000 1.00 91.31 162 ASN A O 1
ATOM 1224 N N . SER A 1 163 ? 13.919 14.220 -10.122 1.00 86.00 163 SER A N 1
ATOM 1225 C CA . SER A 1 163 ? 14.656 14.647 -8.923 1.00 86.00 163 SER A CA 1
ATOM 1226 C C . SER A 1 163 ? 13.974 15.775 -8.144 1.00 86.00 163 SER A C 1
ATOM 1228 O O . SER A 1 163 ? 14.267 15.955 -6.968 1.00 86.00 163 SER A O 1
ATOM 1230 N N . GLU A 1 164 ? 13.100 16.548 -8.790 1.00 76.94 164 GLU A N 1
ATOM 1231 C CA . GLU A 1 164 ? 12.419 17.694 -8.173 1.00 76.94 164 GLU A CA 1
ATOM 1232 C C . GLU A 1 164 ? 10.946 17.405 -7.883 1.00 76.94 164 GLU A C 1
ATOM 1234 O O . GLU A 1 164 ? 10.427 17.820 -6.851 1.00 76.94 164 GLU A O 1
ATOM 1239 N N . LYS A 1 165 ? 10.271 16.705 -8.804 1.00 74.50 165 LYS A N 1
ATOM 1240 C CA . LYS A 1 165 ? 8.822 16.452 -8.731 1.00 74.50 165 LYS A CA 1
ATOM 1241 C C . LYS A 1 165 ? 8.459 15.044 -8.305 1.00 74.50 165 LYS A C 1
ATOM 1243 O O . LYS A 1 165 ? 7.452 14.897 -7.632 1.00 74.50 165 LYS A O 1
ATOM 1248 N N . GLY A 1 166 ? 9.334 14.074 -8.588 1.00 59.69 166 GLY A N 1
ATOM 1249 C CA . GLY A 1 166 ? 9.178 12.653 -8.267 1.00 59.69 166 GLY A CA 1
ATOM 1250 C C . GLY A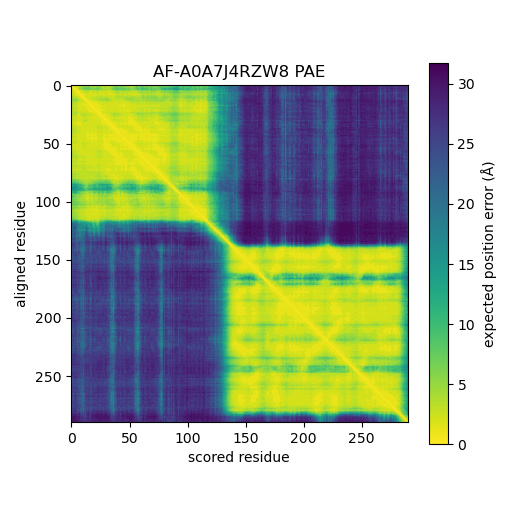 1 166 ? 9.361 12.363 -6.784 1.00 59.69 166 GLY A C 1
ATOM 1251 O O . GLY A 1 166 ? 10.039 11.399 -6.401 1.00 59.69 166 GLY A O 1
ATOM 1252 N N . THR A 1 167 ? 8.786 13.216 -5.945 1.00 67.25 167 THR A N 1
ATOM 1253 C CA . THR A 1 167 ? 8.832 13.111 -4.500 1.00 67.25 167 THR A CA 1
ATOM 1254 C C . THR A 1 167 ? 7.949 11.971 -4.046 1.00 67.25 167 THR A C 1
ATOM 1256 O O . THR A 1 167 ? 6.820 11.817 -4.494 1.00 67.25 167 THR A O 1
ATOM 1259 N N . SER A 1 168 ? 8.465 11.130 -3.157 1.00 75.62 168 SER A N 1
ATOM 1260 C CA . SER A 1 168 ? 7.646 10.082 -2.550 1.00 75.62 168 SER A CA 1
ATOM 1261 C C . SER A 1 168 ? 7.717 10.180 -1.040 1.00 75.62 168 SER A C 1
ATOM 1263 O O . SER A 1 168 ? 8.698 10.655 -0.475 1.00 75.62 168 SER A O 1
ATOM 1265 N N . ASP A 1 169 ? 6.717 9.616 -0.364 1.00 78.94 169 ASP A N 1
ATOM 1266 C CA . ASP A 1 169 ? 6.759 9.438 1.091 1.00 78.94 169 ASP A CA 1
ATOM 1267 C C . ASP A 1 169 ? 8.000 8.638 1.561 1.00 78.94 169 ASP A C 1
ATOM 1269 O O . ASP A 1 169 ? 8.282 8.589 2.754 1.00 78.94 169 ASP A O 1
ATOM 1273 N N . LEU A 1 170 ? 8.715 7.970 0.654 1.00 80.12 170 LEU A N 1
ATOM 1274 C CA . LEU A 1 170 ? 9.868 7.120 0.929 1.00 80.12 170 LEU A CA 1
ATOM 1275 C C . LEU A 1 170 ? 11.202 7.714 0.426 1.00 80.12 170 LEU A C 1
ATOM 1277 O O . LEU A 1 170 ? 12.201 6.997 0.462 1.00 80.12 170 LEU A O 1
ATOM 1281 N N . ASN A 1 171 ? 11.237 8.987 -0.000 1.00 78.25 171 ASN A N 1
ATOM 1282 C CA . ASN A 1 171 ? 12.427 9.705 -0.495 1.00 78.25 171 ASN A CA 1
ATOM 1283 C C . ASN A 1 171 ? 13.139 8.962 -1.646 1.00 78.25 171 ASN A C 1
ATOM 1285 O O . ASN A 1 171 ? 14.178 8.322 -1.460 1.00 78.25 171 ASN A O 1
ATOM 1289 N N . GLY A 1 172 ? 12.525 8.979 -2.831 1.00 82.00 172 GLY A N 1
ATOM 1290 C CA . GLY A 1 172 ? 12.963 8.221 -4.014 1.00 82.00 172 GLY A CA 1
ATOM 1291 C C . GLY A 1 172 ? 13.388 9.098 -5.192 1.00 82.00 172 GLY A C 1
ATOM 1292 O O . GLY A 1 172 ? 13.518 8.604 -6.312 1.00 82.00 172 GLY A O 1
ATOM 1293 N N . GLU A 1 173 ? 13.557 10.393 -4.974 1.00 89.00 173 GLU A N 1
ATOM 1294 C CA . GLU A 1 173 ? 13.815 11.387 -6.011 1.00 89.00 173 GLU A CA 1
ATOM 1295 C C . GLU A 1 173 ? 15.095 11.036 -6.786 1.00 89.00 173 GLU A C 1
ATOM 1297 O O . GLU A 1 173 ? 16.110 10.635 -6.211 1.00 89.00 173 GLU A O 1
ATOM 1302 N N . GLY A 1 174 ? 15.054 11.134 -8.117 1.00 92.19 174 GLY A N 1
ATOM 1303 C CA . GLY A 1 174 ? 16.217 10.846 -8.960 1.00 92.19 174 GLY A CA 1
ATOM 1304 C C . GLY A 1 174 ? 16.651 9.373 -8.993 1.00 92.19 174 GLY A C 1
ATOM 1305 O O . GLY A 1 174 ? 17.699 9.064 -9.567 1.00 92.19 174 GLY A O 1
ATOM 1306 N N . THR A 1 175 ? 15.891 8.442 -8.415 1.00 95.94 175 THR A N 1
ATOM 1307 C CA . THR A 1 175 ? 16.170 6.995 -8.486 1.00 95.94 175 THR A CA 1
ATOM 1308 C C . THR A 1 175 ? 15.385 6.315 -9.611 1.00 95.94 175 THR A C 1
ATOM 1310 O O . THR A 1 175 ? 14.557 6.936 -10.271 1.00 95.94 175 THR A O 1
ATOM 1313 N N . TRP A 1 176 ? 15.675 5.045 -9.878 1.00 97.88 176 TRP A N 1
ATOM 1314 C CA . TRP A 1 176 ? 14.965 4.231 -10.865 1.00 97.88 176 TRP A CA 1
ATOM 1315 C C . TRP A 1 176 ? 13.959 3.290 -10.184 1.00 97.88 176 TRP A C 1
ATOM 1317 O O . TRP A 1 176 ? 14.337 2.587 -9.244 1.00 97.88 176 TRP A O 1
ATOM 1327 N N . CYS A 1 177 ? 12.703 3.253 -10.635 1.00 97.38 177 CYS A N 1
ATOM 1328 C CA . CYS A 1 177 ? 11.626 2.484 -10.004 1.00 97.38 177 CYS A CA 1
ATOM 1329 C C . CYS A 1 177 ? 10.809 1.637 -10.989 1.00 97.38 177 CYS A C 1
ATOM 1331 O O . CYS A 1 177 ? 10.833 1.850 -12.196 1.00 97.38 177 CYS A O 1
ATOM 1333 N N . LEU A 1 178 ? 10.098 0.650 -10.450 1.00 98.19 178 LEU A N 1
ATOM 1334 C CA . LEU A 1 178 ? 9.017 -0.041 -11.158 1.00 98.19 178 LEU A CA 1
ATOM 1335 C C . LEU A 1 178 ? 7.786 0.874 -11.257 1.00 98.19 178 LEU A C 1
ATOM 1337 O O . LEU A 1 178 ? 7.658 1.755 -10.402 1.00 98.19 178 LEU A O 1
ATOM 1341 N N . PRO A 1 179 ? 6.881 0.643 -12.226 1.00 97.00 179 PRO A N 1
ATOM 1342 C CA . PRO A 1 179 ? 5.574 1.288 -12.223 1.00 97.00 179 PRO A CA 1
ATOM 1343 C C . PRO A 1 179 ? 4.761 0.851 -11.009 1.00 97.00 179 PRO A C 1
ATOM 1345 O O . PRO A 1 179 ? 4.783 -0.335 -10.641 1.00 97.00 179 PRO A O 1
ATOM 1348 N N . GLY A 1 180 ? 4.062 1.792 -10.383 1.00 95.56 180 GLY A N 1
ATOM 1349 C CA . GLY A 1 180 ? 3.277 1.511 -9.190 1.00 95.56 180 GLY A CA 1
ATOM 1350 C C . GLY A 1 180 ? 3.055 2.697 -8.262 1.00 95.56 180 GLY A C 1
ATOM 1351 O O . GLY A 1 180 ? 3.858 3.620 -8.178 1.00 95.56 180 GLY A O 1
ATOM 1352 N N . GLY A 1 181 ? 2.018 2.575 -7.440 1.00 93.19 181 GLY A N 1
ATOM 1353 C CA . GLY A 1 181 ? 1.602 3.624 -6.525 1.00 93.19 181 GLY A CA 1
ATOM 1354 C C . GLY A 1 181 ? 0.794 3.094 -5.349 1.00 93.19 181 GLY A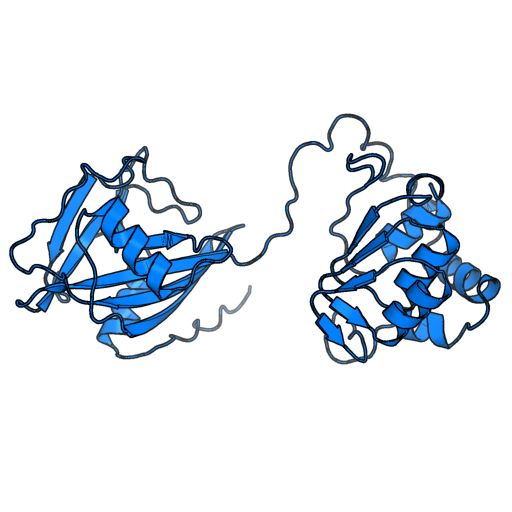 C 1
ATOM 1355 O O . GLY A 1 181 ? 1.012 1.983 -4.846 1.00 93.19 181 GLY A O 1
ATOM 1356 N N . LYS A 1 182 ? -0.096 3.937 -4.828 1.00 93.88 182 LYS A N 1
ATOM 1357 C CA . LYS A 1 182 ? -0.884 3.635 -3.625 1.00 93.88 182 LYS A CA 1
ATOM 1358 C C . LYS A 1 182 ? -2.133 2.854 -4.012 1.00 93.88 182 LYS A C 1
ATOM 1360 O O . LYS A 1 182 ? -2.733 3.097 -5.048 1.00 93.88 182 LYS A O 1
ATOM 1365 N N . LEU A 1 183 ? -2.545 1.947 -3.131 1.00 95.38 183 LEU A N 1
ATOM 1366 C CA . LEU A 1 183 ? -3.851 1.310 -3.255 1.00 95.38 183 LEU A CA 1
ATOM 1367 C C . LEU A 1 183 ? -4.950 2.292 -2.836 1.00 95.38 183 LEU A C 1
ATOM 1369 O O . LEU A 1 183 ? -4.916 2.797 -1.704 1.00 95.38 183 LEU A O 1
ATOM 1373 N N . ASP A 1 184 ? -5.946 2.491 -3.696 1.00 83.94 184 ASP A N 1
ATOM 1374 C CA . ASP A 1 184 ? -7.115 3.300 -3.371 1.00 83.94 184 ASP A CA 1
ATOM 1375 C C . ASP A 1 184 ? -8.171 2.519 -2.578 1.00 83.94 184 ASP A C 1
ATOM 1377 O O . ASP A 1 184 ? -8.274 1.289 -2.603 1.00 83.94 184 ASP A O 1
ATOM 1381 N N . PHE A 1 185 ? -8.985 3.242 -1.806 1.00 85.94 185 PHE A N 1
ATOM 1382 C CA . PHE A 1 185 ? -10.018 2.607 -0.993 1.00 85.94 185 PHE A CA 1
ATOM 1383 C C . PHE A 1 185 ? -11.116 1.998 -1.874 1.00 85.94 185 PHE A C 1
ATOM 1385 O O . PHE A 1 185 ? -11.792 2.708 -2.613 1.00 85.94 185 PHE A O 1
ATOM 1392 N N . GLY A 1 186 ? -11.357 0.696 -1.707 1.00 86.81 186 GLY A N 1
ATOM 1393 C CA . GLY A 1 186 ? -12.348 -0.047 -2.491 1.00 86.81 186 GLY A CA 1
ATOM 1394 C C . GLY A 1 186 ? -11.797 -0.626 -3.796 1.00 86.81 186 GLY A C 1
ATOM 1395 O O . GLY A 1 186 ? -12.542 -1.298 -4.502 1.00 86.81 186 GLY A O 1
ATOM 1396 N N . GLU A 1 187 ? -10.514 -0.409 -4.083 1.00 89.94 187 GLU A N 1
ATOM 1397 C CA . GLU A 1 187 ? -9.807 -0.977 -5.228 1.00 89.94 187 GLU A CA 1
ATOM 1398 C C . GLU A 1 187 ? -9.198 -2.348 -4.877 1.00 89.94 187 GLU A C 1
ATOM 1400 O O . GLU A 1 187 ? -8.781 -2.588 -3.737 1.00 89.94 187 GLU A O 1
ATOM 1405 N N . THR A 1 188 ? -9.161 -3.274 -5.842 1.00 94.75 188 THR A N 1
ATOM 1406 C CA . THR A 1 188 ? -8.420 -4.539 -5.693 1.00 94.75 188 THR A CA 1
ATOM 1407 C C . THR A 1 188 ? -6.928 -4.321 -5.965 1.00 94.75 188 THR A C 1
ATOM 1409 O O . THR A 1 188 ? -6.538 -3.350 -6.607 1.00 94.75 188 THR A O 1
ATOM 1412 N N . LEU A 1 189 ? -6.058 -5.220 -5.496 1.00 97.62 189 LEU A N 1
ATOM 1413 C CA . LEU A 1 189 ? -4.612 -5.082 -5.729 1.00 97.62 189 LEU A CA 1
ATOM 1414 C C . LEU A 1 189 ? -4.265 -5.200 -7.221 1.00 97.62 189 LEU A C 1
ATOM 1416 O O . LEU A 1 189 ? -3.362 -4.526 -7.708 1.00 97.62 189 LEU A O 1
ATOM 1420 N N . GLU A 1 190 ? -4.983 -6.060 -7.939 1.00 96.25 190 GLU A N 1
ATOM 1421 C CA . GLU A 1 190 ? -4.832 -6.288 -9.369 1.00 96.25 190 GLU A CA 1
ATOM 1422 C C . GLU A 1 190 ? -5.300 -5.087 -10.189 1.00 96.25 190 GLU A C 1
ATOM 1424 O O . GLU A 1 190 ? -4.639 -4.728 -11.164 1.00 96.25 190 GLU A O 1
ATOM 1429 N N . ASP A 1 191 ? -6.422 -4.471 -9.805 1.00 94.19 191 ASP A N 1
ATOM 1430 C CA . ASP A 1 191 ? -6.926 -3.275 -10.480 1.00 94.19 191 ASP A CA 1
ATOM 1431 C C . ASP A 1 191 ? -5.987 -2.092 -10.246 1.00 94.19 191 ASP A C 1
ATOM 1433 O O . ASP A 1 191 ? -5.614 -1.438 -11.217 1.00 94.19 191 ASP A O 1
ATOM 1437 N N . ALA A 1 192 ? -5.485 -1.915 -9.018 1.00 95.69 192 ALA A N 1
ATOM 1438 C CA . ALA A 1 192 ? -4.468 -0.912 -8.713 1.00 95.69 192 ALA A CA 1
ATOM 1439 C C . ALA A 1 192 ? -3.207 -1.115 -9.561 1.00 95.69 192 ALA A C 1
ATOM 1441 O O . ALA A 1 192 ? -2.714 -0.185 -10.188 1.00 95.69 192 ALA A O 1
ATOM 1442 N N . ALA A 1 193 ? -2.697 -2.348 -9.646 1.00 97.56 193 ALA A N 1
ATOM 1443 C CA . ALA A 1 193 ? -1.502 -2.641 -10.432 1.00 97.56 193 ALA A CA 1
ATOM 1444 C C . ALA A 1 193 ? -1.695 -2.351 -11.931 1.00 97.56 193 ALA A C 1
ATOM 1446 O O . ALA A 1 193 ? -0.764 -1.886 -12.585 1.00 97.56 193 ALA A O 1
ATOM 1447 N N . LYS A 1 194 ? -2.888 -2.611 -12.484 1.00 95.12 194 LYS A N 1
ATOM 1448 C CA . LYS A 1 194 ? -3.216 -2.275 -13.879 1.00 95.12 194 LYS A CA 1
ATOM 1449 C C . LYS A 1 194 ? -3.383 -0.773 -14.082 1.00 95.12 194 LYS A C 1
ATOM 1451 O O . LYS A 1 194 ? -2.873 -0.265 -15.076 1.00 95.12 194 LYS A O 1
ATOM 1456 N N . ARG A 1 195 ? -4.089 -0.094 -13.170 1.00 95.81 195 ARG A N 1
ATOM 1457 C CA . ARG A 1 195 ? -4.314 1.354 -13.202 1.00 95.81 195 ARG A CA 1
ATOM 1458 C C . ARG A 1 195 ? -2.984 2.094 -13.190 1.00 95.81 195 ARG A C 1
ATOM 1460 O O . ARG A 1 195 ? -2.731 2.841 -14.120 1.00 95.81 195 ARG A O 1
ATOM 1467 N N . GLU A 1 196 ? -2.122 1.811 -12.217 1.00 95.69 196 GLU A N 1
ATOM 1468 C CA . GLU A 1 196 ? -0.817 2.474 -12.081 1.00 95.69 196 GLU A CA 1
ATOM 1469 C C . GLU A 1 196 ? 0.059 2.261 -13.326 1.00 95.69 196 GLU A C 1
ATOM 1471 O O . GLU A 1 196 ? 0.631 3.206 -13.857 1.00 95.69 196 GLU A O 1
ATOM 1476 N N . VAL A 1 197 ? 0.116 1.036 -13.872 1.00 95.88 197 VAL A N 1
ATOM 1477 C CA . VAL A 1 197 ? 0.868 0.790 -15.117 1.00 95.88 197 VAL A CA 1
ATOM 1478 C C . VAL A 1 197 ? 0.288 1.601 -16.281 1.00 95.88 197 VAL A C 1
ATOM 1480 O O . VAL A 1 197 ? 1.052 2.187 -17.047 1.00 95.88 197 VAL A O 1
ATOM 1483 N N . LEU A 1 198 ? -1.036 1.664 -16.418 1.00 93.88 198 LEU A N 1
ATOM 1484 C CA . LEU A 1 198 ? -1.683 2.410 -17.496 1.00 93.88 198 LEU A CA 1
ATOM 1485 C C . LEU A 1 198 ? -1.482 3.925 -17.359 1.00 93.88 198 LEU A C 1
ATOM 1487 O O . LEU A 1 198 ? -1.139 4.579 -18.345 1.00 93.88 198 LEU A O 1
ATOM 1491 N N . GLU A 1 199 ? -1.682 4.464 -16.159 1.00 89.25 199 GLU A N 1
ATOM 1492 C CA . GLU A 1 199 ? -1.538 5.888 -15.847 1.00 89.25 199 GLU A CA 1
ATOM 1493 C C . GLU A 1 199 ? -0.089 6.347 -16.041 1.00 89.25 199 GLU A C 1
ATOM 1495 O O . GLU A 1 199 ? 0.147 7.341 -16.717 1.00 89.25 199 GLU A O 1
ATOM 1500 N N . GLU A 1 200 ? 0.899 5.600 -15.546 1.00 91.56 200 GLU A N 1
ATOM 1501 C CA . GLU A 1 200 ? 2.294 6.049 -15.593 1.00 91.56 200 GLU A CA 1
ATOM 1502 C C . GLU A 1 200 ? 3.009 5.752 -16.919 1.00 91.56 200 GLU A C 1
ATOM 1504 O O . GLU A 1 200 ? 3.964 6.450 -17.266 1.00 91.56 200 GLU A O 1
ATOM 1509 N N . THR A 1 201 ? 2.611 4.692 -17.635 1.00 93.75 201 THR A N 1
ATOM 1510 C CA . THR A 1 201 ? 3.359 4.180 -18.805 1.00 93.75 201 THR A CA 1
ATOM 1511 C C . THR A 1 201 ? 2.556 4.179 -20.104 1.00 93.75 201 THR A C 1
ATOM 1513 O O . THR A 1 201 ? 3.131 3.999 -21.175 1.00 93.75 201 THR A O 1
ATOM 1516 N N . GLY A 1 202 ? 1.226 4.293 -20.032 1.00 92.19 202 GLY A N 1
ATOM 1517 C CA . GLY A 1 202 ? 0.325 4.062 -21.166 1.00 92.19 202 GLY A CA 1
ATOM 1518 C C . GLY A 1 202 ? 0.168 2.599 -21.592 1.00 92.19 202 GLY A C 1
ATOM 1519 O O . GLY A 1 202 ? -0.647 2.310 -22.467 1.00 92.19 202 GLY A O 1
ATOM 1520 N N . LEU A 1 203 ? 0.890 1.661 -20.975 1.00 93.31 203 LEU A N 1
ATOM 1521 C CA . LEU A 1 203 ? 0.784 0.236 -21.276 1.00 93.31 203 LEU A CA 1
ATOM 1522 C C . LEU A 1 203 ? -0.345 -0.424 -20.481 1.00 93.31 203 LEU A C 1
ATOM 1524 O O . LEU A 1 203 ? -0.669 -0.040 -19.363 1.00 93.31 203 LEU A O 1
ATOM 1528 N N . THR A 1 204 ? -0.913 -1.497 -21.028 1.00 94.81 204 THR A N 1
ATOM 1529 C CA . THR A 1 204 ? -1.857 -2.350 -20.293 1.00 94.81 204 THR A CA 1
ATOM 1530 C C . THR A 1 204 ? -1.143 -3.594 -19.782 1.00 94.81 204 THR A C 1
ATOM 1532 O O . THR A 1 204 ? -0.586 -4.354 -20.572 1.00 94.81 204 THR A O 1
ATOM 1535 N N . ALA A 1 205 ? -1.182 -3.835 -18.471 1.00 95.19 205 ALA A N 1
ATOM 1536 C CA . ALA A 1 205 ? -0.614 -5.041 -17.874 1.00 95.19 205 ALA A CA 1
ATOM 1537 C C . ALA A 1 205 ? -1.603 -6.219 -17.890 1.00 95.19 205 ALA A C 1
ATOM 1539 O O . ALA A 1 205 ? -2.774 -6.096 -17.523 1.00 95.19 205 ALA A O 1
ATOM 1540 N N . THR A 1 206 ? -1.106 -7.397 -18.256 1.00 94.69 206 THR A N 1
ATOM 1541 C CA . THR A 1 206 ? -1.847 -8.666 -18.274 1.00 94.69 206 THR A CA 1
ATOM 1542 C C . THR A 1 206 ? -1.087 -9.752 -17.518 1.00 94.69 206 THR A C 1
ATOM 1544 O O . THR A 1 206 ? 0.065 -9.562 -17.118 1.00 94.69 206 THR A O 1
ATOM 1547 N N . CYS A 1 207 ? -1.741 -10.901 -17.300 1.00 92.00 207 CYS A N 1
ATOM 1548 C CA . CYS A 1 207 ? -1.141 -12.077 -16.658 1.00 92.00 207 CYS A CA 1
ATOM 1549 C C . CYS A 1 207 ? -0.529 -11.783 -15.276 1.00 92.00 207 CYS A C 1
ATOM 1551 O O . CYS A 1 207 ? 0.489 -12.370 -14.912 1.00 92.00 207 CYS A O 1
ATOM 1553 N N . LEU A 1 208 ? -1.151 -10.871 -14.520 1.00 96.50 208 LEU A N 1
ATOM 1554 C CA . LEU A 1 208 ? -0.645 -10.443 -13.223 1.00 96.50 208 LEU A CA 1
ATOM 1555 C C . LEU A 1 208 ? -0.568 -11.610 -12.238 1.00 96.50 208 LEU A C 1
ATOM 1557 O O . LEU A 1 208 ? -1.549 -12.314 -11.996 1.00 96.50 208 LEU A O 1
ATOM 1561 N N . LYS A 1 209 ? 0.604 -11.771 -11.629 1.00 97.50 209 LYS A N 1
ATOM 1562 C CA . LYS A 1 209 ? 0.856 -12.740 -10.566 1.00 97.50 209 LYS A CA 1
ATOM 1563 C C . LYS A 1 209 ? 1.593 -12.063 -9.425 1.00 97.50 209 LYS A C 1
ATOM 1565 O O . LYS A 1 209 ? 2.604 -11.412 -9.651 1.00 97.50 209 LYS A O 1
ATOM 1570 N N . VAL A 1 210 ? 1.139 -12.263 -8.192 1.00 98.31 210 VAL A N 1
ATOM 1571 C CA . VAL A 1 210 ? 1.875 -11.779 -7.018 1.00 98.31 210 VAL A CA 1
ATOM 1572 C C . VAL A 1 210 ? 3.202 -12.535 -6.903 1.00 98.31 210 VAL A C 1
ATOM 1574 O O . VAL A 1 210 ? 3.227 -13.768 -6.860 1.00 98.31 210 VAL A O 1
ATOM 1577 N N . VAL A 1 211 ? 4.305 -11.791 -6.843 1.00 97.94 211 VAL A N 1
ATOM 1578 C CA . VAL A 1 211 ? 5.674 -12.331 -6.762 1.00 97.94 211 VAL A CA 1
ATOM 1579 C C . VAL A 1 211 ? 6.457 -11.818 -5.563 1.00 97.94 211 VAL A C 1
ATOM 1581 O O . VAL A 1 211 ? 7.470 -12.412 -5.208 1.00 97.94 211 VAL A O 1
ATOM 1584 N N . SER A 1 212 ? 6.005 -10.739 -4.923 1.00 97.88 212 SER A N 1
ATOM 1585 C CA . SER A 1 212 ? 6.708 -10.151 -3.788 1.00 97.88 212 SER A CA 1
ATOM 1586 C C . SER A 1 212 ? 5.753 -9.421 -2.847 1.00 97.88 212 SER A C 1
ATOM 1588 O O . SER A 1 212 ? 4.757 -8.850 -3.270 1.00 97.88 212 SER A O 1
ATOM 1590 N N . ILE A 1 213 ? 6.098 -9.389 -1.568 1.00 97.25 213 ILE A N 1
ATOM 1591 C CA . ILE A 1 213 ? 5.570 -8.490 -0.548 1.00 97.25 213 ILE A CA 1
ATOM 1592 C C . ILE A 1 213 ? 6.790 -7.876 0.147 1.00 97.25 213 ILE A C 1
ATOM 1594 O O . ILE A 1 213 ? 7.734 -8.594 0.491 1.00 97.25 213 ILE A O 1
ATOM 1598 N N . THR A 1 214 ? 6.811 -6.558 0.335 1.00 94.75 214 THR A N 1
ATOM 1599 C CA . THR A 1 214 ? 7.915 -5.862 1.017 1.00 94.75 214 THR A CA 1
ATOM 1600 C C . THR A 1 214 ? 7.415 -4.930 2.109 1.00 94.75 214 THR A C 1
ATOM 1602 O O . THR A 1 214 ? 6.389 -4.273 1.961 1.00 94.75 214 THR A O 1
ATOM 1605 N N . ASP A 1 215 ? 8.178 -4.854 3.202 1.00 92.75 215 ASP A N 1
ATOM 1606 C CA . ASP A 1 215 ? 8.059 -3.792 4.198 1.00 92.75 215 ASP A CA 1
ATOM 1607 C C . ASP A 1 215 ? 9.063 -2.677 3.893 1.00 92.75 215 ASP A C 1
ATOM 1609 O O . ASP A 1 215 ? 10.288 -2.859 3.979 1.00 92.75 215 ASP A O 1
ATOM 1613 N N . ASP A 1 216 ? 8.537 -1.500 3.571 1.00 89.50 216 ASP A N 1
ATOM 1614 C CA . ASP A 1 216 ? 9.305 -0.329 3.175 1.00 89.50 216 ASP A CA 1
ATOM 1615 C C . ASP A 1 216 ? 9.107 0.794 4.187 1.00 89.50 216 ASP A C 1
ATOM 1617 O O . ASP A 1 216 ? 8.039 1.396 4.306 1.00 89.50 216 ASP A O 1
ATOM 1621 N N . MET A 1 217 ? 10.151 1.028 4.985 1.00 86.88 217 MET A N 1
ATOM 1622 C CA . MET A 1 217 ? 10.098 1.897 6.156 1.00 86.88 217 MET A CA 1
ATOM 1623 C C . MET A 1 217 ? 11.205 2.946 6.100 1.00 86.88 217 MET A C 1
ATOM 1625 O O . MET A 1 217 ? 12.389 2.603 6.056 1.00 86.88 217 MET A O 1
ATOM 1629 N N . VAL A 1 218 ? 10.805 4.210 6.205 1.00 80.81 218 VAL A N 1
ATOM 1630 C CA . VAL A 1 218 ? 11.676 5.362 6.485 1.00 80.81 218 VAL A CA 1
ATOM 1631 C C . VAL A 1 218 ? 11.120 6.103 7.713 1.00 80.81 218 VAL A C 1
ATOM 1633 O O . VAL A 1 218 ? 9.994 5.819 8.134 1.00 80.81 218 VAL A O 1
ATOM 1636 N N . PRO A 1 219 ? 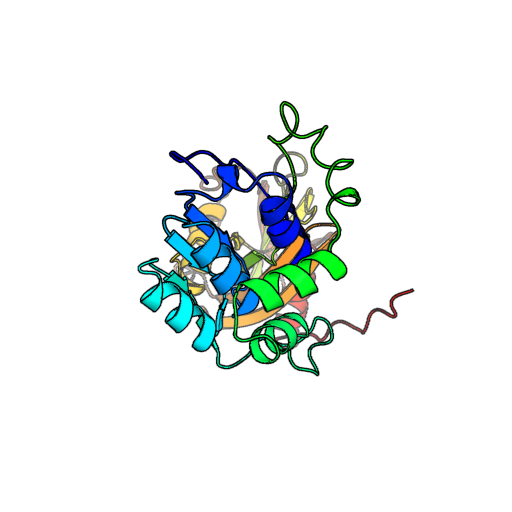11.866 7.018 8.359 1.00 79.38 219 PRO A N 1
ATOM 1637 C CA . PRO A 1 219 ? 11.365 7.724 9.536 1.00 79.38 219 PRO A CA 1
ATOM 1638 C C . PRO A 1 219 ? 9.976 8.346 9.314 1.00 79.38 219 PRO A C 1
ATOM 1640 O O . PRO A 1 219 ? 9.781 9.204 8.461 1.00 79.38 219 PRO A O 1
ATOM 1643 N N . GLY A 1 220 ? 8.988 7.890 10.089 1.00 78.75 220 GLY A N 1
ATOM 1644 C CA . GLY A 1 220 ? 7.613 8.394 10.039 1.00 78.75 220 GLY A CA 1
ATOM 1645 C C . GLY A 1 220 ? 6.717 7.825 8.932 1.00 78.75 220 GLY A C 1
ATOM 1646 O O . GLY A 1 220 ? 5.544 8.200 8.896 1.00 78.75 220 GLY A O 1
ATOM 1647 N N . LYS A 1 221 ? 7.212 6.926 8.070 1.00 84.19 221 LYS A N 1
ATOM 1648 C CA . LYS A 1 221 ? 6.457 6.361 6.939 1.00 84.19 221 LYS A CA 1
ATOM 1649 C C . LYS A 1 221 ? 6.688 4.851 6.832 1.00 84.19 221 LYS A C 1
ATOM 1651 O O . LYS A 1 221 ? 7.814 4.374 6.945 1.00 84.19 221 LYS A O 1
ATOM 1656 N N . HIS A 1 222 ? 5.613 4.099 6.613 1.00 89.44 222 HIS A N 1
ATOM 1657 C CA . HIS A 1 222 ? 5.644 2.642 6.459 1.00 89.44 222 HIS A CA 1
ATOM 1658 C C . HIS A 1 222 ? 4.671 2.246 5.356 1.00 89.44 222 HIS A C 1
ATOM 1660 O O . HIS A 1 222 ? 3.486 2.571 5.431 1.00 89.44 222 HIS A O 1
ATOM 1666 N N . TYR A 1 223 ? 5.190 1.557 4.349 1.00 92.75 223 TYR A N 1
ATOM 1667 C CA . TYR A 1 223 ? 4.426 0.941 3.279 1.00 92.75 223 TYR A CA 1
ATOM 1668 C C . TYR A 1 223 ? 4.609 -0.575 3.301 1.00 92.75 223 TYR A C 1
ATOM 1670 O O . TYR A 1 223 ? 5.717 -1.071 3.508 1.00 92.75 223 TYR A O 1
ATOM 1678 N N . VAL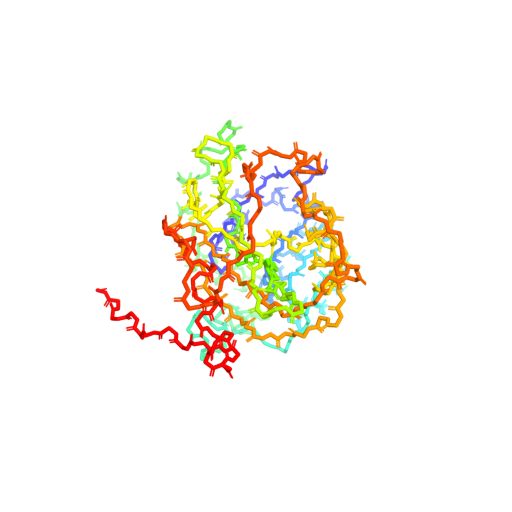 A 1 224 ? 3.513 -1.294 3.081 1.00 96.25 224 VAL A N 1
ATOM 1679 C CA . VAL A 1 224 ? 3.526 -2.687 2.640 1.00 96.25 224 VAL A CA 1
ATOM 1680 C C . VAL A 1 224 ? 3.267 -2.666 1.139 1.00 96.25 224 VAL A C 1
ATOM 1682 O O . VAL A 1 224 ? 2.185 -2.260 0.713 1.00 96.25 224 VAL A O 1
ATOM 1685 N N . THR A 1 225 ? 4.252 -3.070 0.344 1.00 96.62 225 THR A N 1
ATOM 1686 C CA . THR A 1 225 ? 4.146 -3.056 -1.120 1.00 96.62 225 THR A CA 1
ATOM 1687 C C . THR A 1 225 ? 3.893 -4.468 -1.630 1.00 96.62 225 THR A C 1
ATOM 1689 O O . THR A 1 225 ? 4.681 -5.375 -1.351 1.00 96.62 225 THR A O 1
ATOM 1692 N N . VAL A 1 226 ? 2.810 -4.666 -2.382 1.00 98.31 226 VAL A N 1
ATOM 1693 C CA . VAL A 1 226 ? 2.530 -5.922 -3.091 1.00 98.31 226 VAL A CA 1
ATOM 1694 C C . VAL A 1 226 ? 3.099 -5.824 -4.504 1.00 98.31 226 VAL A C 1
ATOM 1696 O O . VAL A 1 226 ? 2.692 -4.987 -5.302 1.00 98.31 226 VAL A O 1
ATOM 1699 N N . GLY A 1 227 ? 4.072 -6.677 -4.800 1.00 98.31 227 GLY A N 1
ATOM 1700 C CA . GLY A 1 227 ? 4.730 -6.761 -6.093 1.00 98.31 227 GLY A CA 1
ATOM 1701 C C . GLY A 1 227 ? 4.079 -7.790 -7.006 1.00 98.31 227 GLY A C 1
ATOM 1702 O O . GLY A 1 227 ? 3.977 -8.965 -6.637 1.00 98.31 227 GLY A O 1
ATOM 1703 N N . PHE A 1 228 ? 3.714 -7.366 -8.210 1.00 98.69 228 PHE A N 1
ATOM 1704 C CA . PHE A 1 228 ? 3.237 -8.229 -9.283 1.00 98.69 228 PHE A CA 1
ATOM 1705 C C . PHE A 1 228 ? 4.323 -8.460 -10.335 1.00 98.69 228 PHE A C 1
ATOM 1707 O O . PHE A 1 228 ? 5.158 -7.598 -10.573 1.00 98.69 228 PHE A O 1
ATOM 1714 N N . GLU A 1 229 ? 4.298 -9.616 -10.983 1.00 98.56 229 GLU A N 1
ATOM 1715 C CA . GLU A 1 229 ? 4.884 -9.834 -12.305 1.00 98.56 229 GLU A CA 1
ATOM 1716 C C . GLU A 1 229 ? 3.749 -9.797 -13.327 1.00 98.56 229 GLU A C 1
ATOM 1718 O O . GLU A 1 229 ? 2.676 -10.348 -13.069 1.00 98.56 229 GLU A O 1
ATOM 1723 N N . GLY A 1 230 ? 3.979 -9.159 -14.471 1.00 98.00 230 GLY A N 1
ATOM 1724 C CA . GLY A 1 230 ? 3.011 -9.077 -15.560 1.00 98.00 230 GLY A CA 1
ATOM 1725 C C . GLY A 1 230 ? 3.679 -8.988 -16.925 1.00 98.00 230 GLY A C 1
ATOM 1726 O O . GLY A 1 230 ? 4.903 -8.917 -17.033 1.00 98.00 230 GLY A O 1
ATOM 1727 N N . ARG A 1 231 ? 2.859 -8.956 -17.976 1.00 98.06 231 ARG A N 1
ATOM 1728 C CA . ARG A 1 231 ? 3.290 -8.735 -19.365 1.00 98.06 231 ARG A CA 1
ATOM 1729 C C . ARG A 1 231 ? 2.508 -7.590 -20.005 1.00 98.06 231 ARG A C 1
ATOM 1731 O O . ARG A 1 231 ? 1.341 -7.415 -19.640 1.00 98.06 231 ARG A O 1
ATOM 1738 N N . PRO A 1 232 ? 3.095 -6.830 -20.944 1.00 96.75 232 PRO A N 1
ATOM 1739 C CA . PRO A 1 232 ? 2.320 -5.881 -21.731 1.00 96.75 232 PRO A CA 1
ATOM 1740 C C . PRO A 1 232 ? 1.271 -6.638 -22.563 1.00 96.75 232 PRO A C 1
ATOM 1742 O O . PRO A 1 232 ? 1.528 -7.743 -23.039 1.00 96.75 232 PRO A O 1
ATOM 1745 N N . ALA A 1 233 ? 0.065 -6.082 -22.680 1.00 94.19 233 ALA A N 1
ATOM 1746 C CA . ALA A 1 233 ? -1.007 -6.654 -23.499 1.00 94.19 233 ALA A CA 1
ATOM 1747 C C . ALA A 1 233 ? -0.662 -6.621 -24.996 1.00 94.19 233 ALA A C 1
ATOM 1749 O O . ALA A 1 233 ? -1.020 -7.537 -25.731 1.00 94.19 233 ALA A O 1
ATOM 1750 N N . ASP A 1 234 ? 0.022 -5.554 -25.409 1.00 93.19 234 ASP A N 1
ATOM 1751 C CA . ASP A 1 234 ? 0.548 -5.329 -26.749 1.00 93.19 234 ASP A CA 1
ATOM 1752 C C . ASP A 1 234 ? 2.077 -5.273 -26.653 1.00 93.19 234 ASP A C 1
ATOM 1754 O O . ASP A 1 234 ? 2.623 -4.420 -25.954 1.00 93.19 234 ASP A O 1
ATOM 1758 N N . GLU A 1 235 ? 2.763 -6.221 -27.294 1.00 90.31 235 GLU A N 1
ATOM 1759 C CA . GLU A 1 235 ? 4.227 -6.321 -27.238 1.00 90.31 235 GLU A CA 1
ATOM 1760 C C . GLU A 1 235 ? 4.938 -5.250 -28.074 1.00 90.31 235 GLU A C 1
ATOM 1762 O O . GLU A 1 235 ? 6.121 -4.997 -27.836 1.00 90.31 235 GLU A O 1
ATOM 1767 N N . ASP A 1 236 ? 4.230 -4.621 -29.015 1.00 91.12 236 ASP A N 1
ATOM 1768 C CA . ASP A 1 236 ? 4.766 -3.568 -29.879 1.00 91.12 236 ASP A CA 1
ATOM 1769 C C . ASP A 1 236 ? 4.503 -2.160 -29.310 1.00 91.12 236 ASP A C 1
ATOM 1771 O O . ASP A 1 236 ? 5.029 -1.169 -29.824 1.00 91.12 236 ASP A O 1
ATOM 1775 N N . ALA A 1 237 ? 3.706 -2.050 -28.241 1.00 91.12 237 ALA A N 1
ATOM 1776 C CA . ALA A 1 237 ? 3.435 -0.785 -27.573 1.00 91.12 237 ALA A CA 1
ATOM 1777 C C . ALA A 1 237 ? 4.663 -0.287 -26.793 1.00 91.12 237 ALA A C 1
ATOM 1779 O O . ALA A 1 237 ? 5.222 -0.984 -25.942 1.00 91.12 237 ALA A O 1
ATOM 1780 N N . GLU A 1 238 ? 5.050 0.963 -27.043 1.00 92.75 238 GLU A N 1
ATOM 1781 C CA . GLU A 1 238 ? 6.150 1.619 -26.338 1.00 92.75 238 GLU A CA 1
ATOM 1782 C C . GLU A 1 238 ? 5.630 2.402 -25.121 1.00 92.75 238 GLU A C 1
ATOM 1784 O O . GLU A 1 238 ? 4.591 3.065 -25.209 1.00 92.75 238 GLU A O 1
ATOM 1789 N N . PRO A 1 239 ? 6.333 2.353 -23.975 1.00 94.06 239 PRO A N 1
ATOM 1790 C CA . PRO A 1 239 ? 5.947 3.105 -22.794 1.00 94.06 239 PRO A CA 1
ATOM 1791 C C . PRO A 1 239 ? 6.136 4.608 -23.030 1.00 94.06 239 PRO A C 1
ATOM 1793 O O . PRO A 1 239 ? 7.123 5.050 -23.620 1.00 94.06 239 PRO A O 1
ATOM 1796 N N . THR A 1 240 ? 5.224 5.410 -22.497 1.00 91.50 240 THR A N 1
ATOM 1797 C CA . THR A 1 240 ? 5.253 6.870 -22.583 1.00 91.50 240 THR A CA 1
ATOM 1798 C C . THR A 1 240 ? 5.032 7.497 -21.213 1.00 91.50 240 THR A C 1
ATOM 1800 O O . THR A 1 240 ? 4.343 6.937 -20.369 1.00 91.50 240 THR A O 1
ATOM 1803 N N . VAL A 1 241 ? 5.614 8.676 -20.999 1.00 90.56 241 VAL A N 1
ATOM 1804 C CA . VAL A 1 241 ? 5.367 9.508 -19.808 1.00 90.56 241 VAL A CA 1
ATOM 1805 C C . VAL A 1 241 ? 4.237 10.518 -20.035 1.00 90.56 241 VAL A C 1
ATOM 1807 O O . VAL A 1 241 ? 3.919 11.294 -19.145 1.00 90.56 241 VAL A O 1
ATOM 1810 N N . GLU A 1 242 ? 3.629 10.554 -21.225 1.00 83.94 242 GLU A N 1
ATOM 1811 C CA . GLU A 1 242 ? 2.572 11.527 -21.551 1.00 83.94 242 GLU A CA 1
ATOM 1812 C C . GLU A 1 242 ? 1.320 11.373 -20.677 1.00 83.94 242 GLU A C 1
ATOM 1814 O O . GLU A 1 242 ? 0.622 12.357 -20.434 1.00 83.94 242 GLU A O 1
ATOM 1819 N N . ASN A 1 243 ? 1.069 10.161 -20.179 1.00 76.56 243 ASN A N 1
ATOM 1820 C CA . ASN A 1 243 ? -0.058 9.863 -19.298 1.00 76.56 243 ASN A CA 1
ATOM 1821 C C . ASN A 1 243 ? 0.244 10.140 -17.815 1.00 76.56 243 ASN A C 1
ATOM 1823 O O . ASN A 1 243 ? -0.692 10.243 -17.022 1.00 76.56 243 ASN A O 1
ATOM 1827 N N . ASP A 1 244 ? 1.518 10.331 -17.449 1.00 79.06 244 ASP A N 1
ATOM 1828 C CA . ASP A 1 244 ? 1.926 10.693 -16.091 1.00 79.06 244 ASP A CA 1
ATOM 1829 C C . ASP A 1 244 ? 1.583 12.169 -15.825 1.00 79.06 244 ASP A C 1
ATOM 1831 O O . ASP A 1 244 ? 2.347 13.102 -16.107 1.00 79.06 244 ASP A O 1
ATOM 1835 N N . LEU A 1 245 ? 0.383 12.382 -15.280 1.00 73.69 245 LEU A N 1
ATOM 1836 C CA . LEU A 1 245 ? -0.134 13.707 -14.941 1.00 73.69 245 LEU A CA 1
ATOM 1837 C C . LEU A 1 245 ? 0.676 14.388 -13.827 1.00 73.69 245 LEU A C 1
ATOM 1839 O O . LEU A 1 245 ? 0.722 15.622 -13.779 1.00 73.69 245 LEU A O 1
ATOM 1843 N N . GLU A 1 246 ? 1.319 13.610 -12.952 1.00 75.75 246 GLU A N 1
ATOM 1844 C CA . GLU A 1 246 ? 2.121 14.118 -11.834 1.00 75.75 246 GLU A CA 1
ATOM 1845 C C . GLU A 1 246 ? 3.536 14.527 -12.289 1.00 75.75 246 GLU A C 1
ATOM 1847 O O . GLU A 1 246 ? 4.158 15.412 -11.690 1.00 75.75 246 GLU A O 1
ATOM 1852 N N . LYS A 1 247 ? 3.988 14.006 -13.441 1.00 82.00 247 LYS A N 1
ATOM 1853 C CA . LYS A 1 247 ? 5.331 14.213 -14.019 1.00 82.00 247 LYS A CA 1
ATOM 1854 C C . LYS A 1 247 ? 6.434 13.743 -13.072 1.00 82.00 247 LYS A C 1
ATOM 1856 O O . LYS A 1 247 ? 7.510 14.359 -12.969 1.00 82.00 247 LYS A O 1
ATOM 1861 N N . ASP A 1 248 ? 6.128 12.652 -12.389 1.00 85.31 248 ASP A N 1
ATOM 1862 C CA . ASP A 1 248 ? 6.959 11.968 -11.418 1.00 85.31 248 ASP A CA 1
ATOM 1863 C C . ASP A 1 248 ? 8.057 11.150 -12.097 1.00 85.31 248 ASP A C 1
ATOM 1865 O O . ASP A 1 248 ? 9.128 10.956 -11.512 1.00 85.31 248 ASP A O 1
ATOM 1869 N N . ILE A 1 249 ? 7.835 10.725 -13.342 1.00 92.88 249 ILE A N 1
ATOM 1870 C CA . ILE A 1 249 ? 8.750 9.924 -14.149 1.00 92.88 249 ILE A CA 1
ATOM 1871 C C . ILE A 1 249 ? 9.246 10.725 -15.362 1.00 92.88 249 ILE A C 1
ATOM 1873 O O . ILE A 1 249 ? 8.489 11.358 -16.090 1.00 92.88 249 ILE A O 1
ATOM 1877 N N . LEU A 1 250 ? 10.561 10.708 -15.584 1.00 93.69 250 LEU A N 1
ATOM 1878 C CA . LEU A 1 250 ? 11.222 11.388 -16.703 1.00 93.69 250 LEU A CA 1
ATOM 1879 C C . LEU A 1 250 ? 11.290 10.525 -17.961 1.00 93.69 250 LEU A C 1
ATOM 1881 O O . LEU A 1 250 ? 11.222 11.042 -19.071 1.00 93.69 250 LEU A O 1
ATOM 1885 N N . GLU A 1 251 ? 11.489 9.222 -17.787 1.00 95.50 251 GLU A N 1
ATOM 1886 C CA . GLU A 1 251 ? 11.569 8.268 -18.888 1.00 95.50 251 GLU A CA 1
ATOM 1887 C C . GLU A 1 251 ? 11.328 6.842 -18.403 1.00 95.50 251 GLU A C 1
ATOM 1889 O O . GLU A 1 251 ? 11.672 6.499 -17.270 1.00 95.50 251 GLU A O 1
ATOM 1894 N N . TRP A 1 252 ? 10.816 6.007 -19.304 1.00 97.56 252 TRP A N 1
ATOM 1895 C CA . TRP A 1 252 ? 10.659 4.568 -19.135 1.00 97.56 252 TRP A CA 1
ATOM 1896 C C . TRP A 1 252 ? 11.592 3.824 -20.087 1.00 97.56 252 TRP A C 1
ATOM 1898 O O . TRP A 1 252 ? 11.670 4.152 -21.270 1.00 97.56 252 TRP A O 1
ATOM 1908 N N . LYS A 1 253 ? 12.315 2.820 -19.583 1.00 97.81 253 LYS A N 1
ATOM 1909 C CA . LYS A 1 253 ? 13.242 2.011 -20.385 1.00 97.81 253 LYS A CA 1
ATOM 1910 C C . LYS A 1 253 ? 13.168 0.537 -20.010 1.00 97.81 253 LYS A C 1
ATOM 1912 O O . LYS A 1 253 ? 13.009 0.175 -18.846 1.00 97.81 253 LYS A O 1
ATOM 1917 N N . TRP A 1 254 ? 13.351 -0.311 -21.016 1.00 98.06 254 TRP A N 1
ATOM 1918 C CA . TRP A 1 254 ? 13.467 -1.757 -20.858 1.00 98.06 254 TRP A CA 1
ATOM 1919 C C . TRP A 1 254 ? 14.915 -2.156 -20.560 1.00 98.06 254 TRP A C 1
ATOM 1921 O O . TRP A 1 254 ? 15.806 -1.927 -21.380 1.00 98.06 254 TRP A O 1
ATOM 1931 N N . PHE A 1 255 ? 15.148 -2.805 -19.421 1.00 98.38 255 PHE A N 1
ATOM 1932 C CA . PHE A 1 255 ? 16.473 -3.257 -18.988 1.00 98.38 255 PHE A CA 1
ATOM 1933 C C . PHE A 1 255 ? 16.539 -4.772 -18.829 1.00 98.38 255 PHE A C 1
ATOM 1935 O O . PHE A 1 255 ? 15.567 -5.413 -18.445 1.00 98.38 255 PHE A O 1
ATOM 1942 N N . SER A 1 256 ? 17.717 -5.357 -19.053 1.00 97.94 256 SER A N 1
ATOM 1943 C CA . SER A 1 256 ? 17.960 -6.731 -18.605 1.00 97.94 256 SER A CA 1
ATOM 1944 C C . SER A 1 256 ? 17.873 -6.802 -17.069 1.00 97.94 256 SER A C 1
ATOM 1946 O O . SER A 1 256 ? 18.467 -5.948 -16.401 1.00 97.94 256 SER A O 1
ATOM 1948 N N . PRO A 1 257 ? 17.225 -7.828 -16.480 1.00 96.19 257 PRO A N 1
ATOM 1949 C CA . PRO A 1 257 ? 17.218 -8.056 -15.031 1.00 96.19 257 PRO A CA 1
ATOM 1950 C C . PRO A 1 257 ? 18.609 -8.182 -14.394 1.00 96.19 257 PRO A C 1
ATOM 1952 O O . PRO A 1 257 ? 18.749 -8.038 -13.176 1.00 96.19 257 PRO A O 1
ATOM 1955 N N . ASP A 1 258 ? 19.633 -8.491 -15.191 1.00 95.75 258 ASP A N 1
ATOM 1956 C CA . ASP A 1 258 ? 21.029 -8.629 -14.760 1.00 95.75 258 ASP A CA 1
ATOM 1957 C C . ASP A 1 258 ? 21.864 -7.366 -15.011 1.00 95.75 258 ASP A C 1
ATOM 1959 O O . ASP A 1 258 ? 23.044 -7.314 -14.672 1.00 95.75 258 ASP A O 1
ATOM 1963 N N . SER A 1 259 ? 21.274 -6.324 -15.598 1.00 97.12 259 SER A N 1
ATOM 1964 C CA . SER A 1 259 ? 21.949 -5.059 -15.917 1.00 97.12 259 SER A CA 1
ATOM 1965 C C . SER A 1 259 ? 21.001 -3.880 -15.706 1.00 97.12 259 SER A C 1
ATOM 1967 O O . SER A 1 259 ? 20.712 -3.105 -16.617 1.00 97.12 259 SER A O 1
ATOM 1969 N N . LEU A 1 260 ? 20.486 -3.787 -14.481 1.00 97.94 260 LEU A N 1
ATOM 1970 C CA . LEU A 1 260 ? 19.572 -2.732 -14.058 1.00 97.94 260 LEU A CA 1
ATOM 1971 C C . LEU A 1 260 ? 20.308 -1.402 -13.848 1.00 97.94 260 LEU A C 1
ATOM 1973 O O . LEU A 1 260 ? 21.486 -1.399 -13.473 1.00 97.94 260 LEU A O 1
ATOM 1977 N N . PRO A 1 261 ? 19.621 -0.268 -14.045 1.00 97.44 261 PRO A N 1
ATOM 1978 C CA . PRO A 1 261 ? 20.208 1.043 -13.829 1.00 97.44 261 PRO A CA 1
ATOM 1979 C C . PRO A 1 261 ? 20.428 1.325 -12.333 1.00 97.44 261 PRO A C 1
ATOM 1981 O O . PRO A 1 261 ? 19.888 0.650 -11.458 1.00 97.44 261 PRO A O 1
ATOM 1984 N N . SER A 1 262 ? 21.217 2.357 -12.032 1.00 95.00 262 SER A N 1
ATOM 1985 C CA . SER A 1 262 ? 21.554 2.763 -10.664 1.00 95.00 262 SER A CA 1
ATOM 1986 C C . SER A 1 262 ? 21.423 4.286 -10.484 1.00 95.00 262 SER A C 1
ATOM 1988 O O . SER A 1 262 ? 21.676 5.024 -11.443 1.00 95.00 262 SER A O 1
ATOM 1990 N N . PRO A 1 263 ? 21.037 4.783 -9.291 1.00 96.25 263 PRO A N 1
ATOM 1991 C CA . PRO A 1 263 ? 20.543 4.013 -8.144 1.00 96.25 263 PRO A CA 1
ATOM 1992 C C . PRO A 1 263 ? 19.094 3.546 -8.347 1.00 96.25 263 PRO A C 1
ATOM 1994 O O . PRO A 1 263 ? 18.262 4.293 -8.863 1.00 96.25 263 PRO A O 1
ATOM 1997 N N . LEU A 1 264 ? 18.783 2.322 -7.910 1.00 96.62 264 LEU A N 1
ATOM 1998 C CA . LEU A 1 264 ? 17.400 1.851 -7.807 1.00 96.62 264 LEU A CA 1
ATOM 1999 C C . LEU A 1 264 ? 16.737 2.432 -6.558 1.00 96.62 264 LEU A C 1
ATOM 2001 O O . LEU A 1 264 ? 17.352 2.516 -5.492 1.00 96.62 264 LEU A O 1
ATOM 2005 N N . PHE A 1 265 ? 15.453 2.748 -6.672 1.00 95.00 265 PHE A N 1
ATOM 2006 C CA . PHE A 1 265 ? 14.603 3.039 -5.533 1.00 95.00 265 PHE A CA 1
ATOM 2007 C C . PHE A 1 265 ? 14.577 1.821 -4.599 1.00 95.00 265 PHE A C 1
ATOM 2009 O O . PHE A 1 265 ? 14.376 0.689 -5.049 1.00 95.00 265 PHE A O 1
ATOM 2016 N N . PHE A 1 266 ? 14.802 2.007 -3.296 1.00 93.81 266 PHE A N 1
ATOM 2017 C CA . PHE A 1 266 ? 15.041 0.865 -2.405 1.00 93.81 266 PHE A CA 1
ATOM 2018 C C . PHE A 1 266 ? 13.877 -0.156 -2.337 1.00 93.81 266 PHE A C 1
ATOM 2020 O O . PHE A 1 266 ? 14.183 -1.351 -2.257 1.00 93.81 266 PHE A O 1
ATOM 2027 N N . PRO A 1 267 ? 12.579 0.225 -2.417 1.00 94.12 267 PRO A N 1
ATOM 2028 C CA . PRO A 1 267 ? 11.476 -0.734 -2.516 1.00 94.12 267 PRO A CA 1
ATOM 2029 C C . PRO A 1 267 ? 11.554 -1.554 -3.802 1.00 94.12 267 PRO A C 1
ATOM 2031 O O . PRO A 1 267 ? 11.467 -2.779 -3.764 1.00 94.12 267 PRO A O 1
ATOM 2034 N N . THR A 1 268 ? 11.825 -0.893 -4.934 1.00 96.38 268 THR A N 1
ATOM 2035 C CA . THR A 1 268 ? 12.042 -1.553 -6.229 1.00 96.38 268 THR A CA 1
ATOM 2036 C C . THR A 1 268 ? 13.196 -2.552 -6.152 1.00 96.38 268 THR A C 1
ATOM 2038 O O . THR A 1 268 ? 13.043 -3.696 -6.569 1.00 96.38 268 THR A O 1
ATOM 2041 N N . ALA A 1 269 ? 14.328 -2.176 -5.551 1.00 95.88 269 ALA A N 1
ATOM 2042 C CA . ALA A 1 269 ? 15.470 -3.075 -5.396 1.00 95.88 269 ALA A CA 1
ATOM 2043 C C . ALA A 1 269 ? 15.125 -4.335 -4.577 1.00 95.88 269 ALA A C 1
ATOM 2045 O O . ALA A 1 269 ? 15.512 -5.444 -4.953 1.00 95.88 269 ALA A O 1
ATOM 2046 N N . LYS A 1 270 ? 14.374 -4.191 -3.473 1.00 95.12 270 LYS A N 1
ATOM 2047 C CA . LYS A 1 270 ? 13.904 -5.334 -2.670 1.00 95.12 270 LYS A CA 1
ATOM 2048 C C . LYS A 1 270 ? 12.933 -6.221 -3.446 1.00 95.12 270 LYS A C 1
ATOM 2050 O O . LYS A 1 270 ? 13.080 -7.441 -3.414 1.00 95.12 270 LYS A O 1
ATOM 2055 N N . LEU A 1 271 ? 11.968 -5.617 -4.136 1.00 96.75 271 LEU A N 1
ATOM 2056 C CA . LEU A 1 271 ? 10.958 -6.325 -4.917 1.00 96.75 271 LEU A CA 1
ATOM 2057 C C . LEU A 1 271 ? 11.613 -7.131 -6.045 1.00 96.75 271 LEU A C 1
ATOM 2059 O O . LEU A 1 271 ? 11.382 -8.332 -6.151 1.00 96.75 271 LEU A O 1
ATOM 2063 N N . ILE A 1 272 ? 12.511 -6.517 -6.820 1.00 96.81 272 ILE A N 1
ATOM 2064 C CA . ILE A 1 272 ? 13.259 -7.206 -7.880 1.00 96.81 272 ILE A CA 1
ATOM 2065 C C . ILE A 1 272 ? 14.108 -8.341 -7.299 1.00 96.81 272 ILE A C 1
ATOM 2067 O O . ILE A 1 272 ? 14.168 -9.421 -7.884 1.00 96.81 272 ILE A O 1
ATOM 2071 N N . LYS A 1 273 ? 14.744 -8.143 -6.137 1.00 95.81 273 LYS A N 1
ATOM 2072 C CA . LYS A 1 273 ? 15.502 -9.209 -5.467 1.00 95.81 273 LYS A CA 1
ATOM 2073 C C . LYS A 1 273 ? 14.611 -10.410 -5.132 1.00 95.81 273 LYS A C 1
ATOM 2075 O O . LYS A 1 273 ? 15.003 -11.534 -5.432 1.00 95.81 273 LYS A O 1
ATOM 2080 N N . ASN A 1 274 ? 13.442 -10.166 -4.537 1.00 96.25 274 ASN A N 1
ATOM 2081 C CA . ASN A 1 274 ? 12.438 -11.186 -4.218 1.00 96.25 274 ASN A CA 1
ATOM 2082 C C . ASN A 1 274 ? 11.951 -11.917 -5.479 1.00 96.25 274 ASN A C 1
ATOM 2084 O O . ASN A 1 274 ? 11.917 -13.146 -5.518 1.00 96.25 274 ASN A O 1
ATOM 2088 N N . TRP A 1 275 ? 11.649 -11.160 -6.535 1.00 97.31 275 TRP A N 1
ATOM 2089 C CA . TRP A 1 275 ? 11.226 -11.694 -7.825 1.00 97.31 275 TRP A CA 1
ATOM 2090 C C . TRP A 1 275 ? 12.296 -12.606 -8.448 1.00 97.31 275 TRP A C 1
ATOM 2092 O O . TRP A 1 275 ? 12.017 -13.768 -8.748 1.00 97.31 275 TRP A O 1
ATOM 2102 N N . LYS A 1 276 ? 13.553 -12.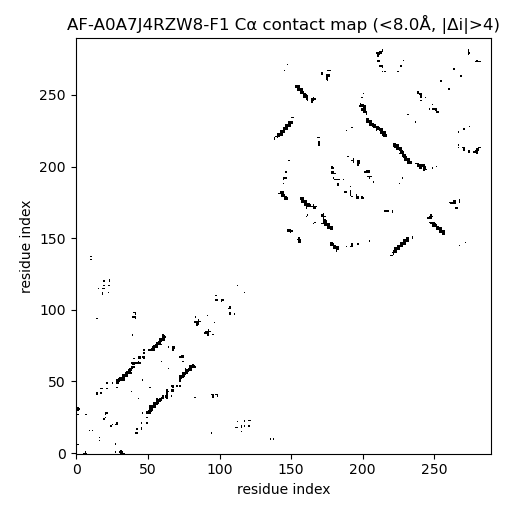143 -8.540 1.00 96.00 276 LYS A N 1
ATOM 2103 C CA . LYS A 1 276 ? 14.675 -12.936 -9.078 1.00 96.00 276 LYS A CA 1
ATOM 2104 C C . LYS A 1 276 ? 14.956 -14.195 -8.254 1.00 96.00 276 LYS A C 1
ATOM 2106 O O . LYS A 1 276 ? 15.306 -15.228 -8.821 1.00 96.00 276 LYS A O 1
ATOM 2111 N N . SER A 1 277 ? 14.808 -14.132 -6.929 1.00 95.44 277 SER A N 1
ATOM 2112 C CA . SER A 1 277 ? 15.010 -15.284 -6.040 1.00 95.44 277 SER A CA 1
ATOM 2113 C C . SER A 1 277 ? 13.783 -16.193 -5.913 1.00 95.44 277 SER A C 1
ATOM 2115 O O . SER A 1 277 ? 13.868 -17.224 -5.245 1.00 95.44 277 SER A O 1
ATOM 2117 N N . LYS A 1 278 ? 12.655 -15.836 -6.547 1.00 95.19 278 LYS A N 1
ATOM 2118 C CA . LYS A 1 278 ? 11.354 -16.512 -6.417 1.00 95.19 278 LYS A CA 1
ATOM 2119 C C . LYS A 1 278 ? 10.886 -16.627 -4.959 1.00 95.19 278 LYS A C 1
ATOM 2121 O O . LYS A 1 278 ? 10.245 -17.609 -4.583 1.00 95.19 278 LYS A O 1
ATOM 2126 N N . GLN A 1 279 ? 11.209 -15.635 -4.132 1.00 94.19 279 GLN A N 1
ATOM 2127 C CA . GLN A 1 279 ? 10.757 -15.550 -2.746 1.00 94.19 279 GLN A CA 1
ATOM 2128 C C . GLN A 1 279 ? 9.657 -14.507 -2.616 1.00 94.19 279 GLN A C 1
ATOM 2130 O O . GLN A 1 279 ? 9.869 -13.343 -2.928 1.00 94.19 279 GLN A O 1
ATOM 2135 N N . LEU A 1 280 ? 8.509 -14.910 -2.071 1.00 94.12 280 LEU A N 1
ATOM 2136 C CA . LEU A 1 280 ? 7.393 -13.988 -1.866 1.00 94.12 280 LEU A CA 1
ATOM 2137 C C . LEU A 1 280 ? 7.724 -12.900 -0.835 1.00 94.12 280 LEU A C 1
ATOM 2139 O O . LEU A 1 280 ? 7.272 -11.773 -0.967 1.00 94.12 280 LEU A O 1
ATOM 2143 N N . TYR A 1 281 ? 8.497 -13.220 0.199 1.00 92.19 281 TYR A N 1
ATOM 2144 C CA . TYR A 1 281 ? 8.837 -12.278 1.259 1.00 92.19 281 TYR A CA 1
ATOM 2145 C C . TYR A 1 281 ? 10.228 -12.589 1.805 1.00 92.19 281 TYR A C 1
ATOM 2147 O O . TYR A 1 281 ? 10.510 -13.722 2.198 1.00 92.19 281 TYR A O 1
ATOM 2155 N N . SER A 1 282 ? 11.087 -11.573 1.860 1.00 78.31 282 SER A N 1
ATOM 2156 C CA . SER A 1 282 ? 12.378 -11.662 2.538 1.00 78.31 282 SER A CA 1
ATOM 2157 C C . SER A 1 282 ? 12.209 -11.190 3.975 1.00 78.31 282 SER A C 1
ATOM 2159 O O . SER A 1 282 ? 11.886 -10.024 4.206 1.00 78.31 282 SER A O 1
ATOM 2161 N N . LEU A 1 283 ? 12.469 -12.071 4.946 1.00 74.25 283 LEU A N 1
ATOM 2162 C CA . LEU A 1 283 ? 12.512 -11.672 6.350 1.00 74.25 283 LEU A CA 1
ATOM 2163 C C . LEU A 1 283 ? 13.504 -10.523 6.515 1.00 74.25 283 LEU A C 1
ATOM 2165 O O . LEU A 1 283 ? 14.672 -10.634 6.134 1.00 74.25 283 LEU A O 1
ATOM 2169 N N . SER A 1 284 ? 13.038 -9.437 7.127 1.00 61.44 284 SER A N 1
ATOM 2170 C CA . SER A 1 284 ? 13.922 -8.403 7.649 1.00 61.44 284 SER A CA 1
ATOM 2171 C C . SER A 1 284 ? 15.014 -9.089 8.469 1.00 61.44 284 SER A C 1
ATOM 2173 O O . SER A 1 284 ? 14.705 -9.749 9.464 1.00 61.44 284 SER A O 1
ATOM 2175 N N . SER A 1 285 ? 16.285 -8.952 8.074 1.00 50.69 285 SER A N 1
ATOM 2176 C CA . SER A 1 285 ? 17.399 -9.259 8.972 1.00 50.69 285 SER A CA 1
ATOM 2177 C C . SER A 1 285 ? 17.094 -8.528 10.270 1.00 50.69 285 SER A C 1
ATOM 2179 O O . SER A 1 285 ? 16.946 -7.303 10.222 1.00 50.69 285 SER A O 1
ATOM 2181 N N . ARG A 1 286 ? 16.874 -9.265 11.373 1.00 38.97 286 ARG A N 1
ATOM 2182 C CA . ARG A 1 286 ? 16.501 -8.681 12.668 1.00 38.97 286 ARG A CA 1
ATOM 2183 C C . ARG A 1 286 ? 17.387 -7.463 12.874 1.00 38.97 286 ARG A C 1
ATOM 2185 O O . ARG A 1 286 ? 18.598 -7.620 13.020 1.00 38.97 286 ARG A O 1
ATOM 2192 N N . ARG A 1 287 ? 16.806 -6.261 12.844 1.00 36.09 287 ARG A N 1
ATOM 2193 C CA . ARG A 1 287 ? 17.507 -5.103 13.383 1.00 36.09 287 ARG A CA 1
ATOM 2194 C C . ARG A 1 287 ? 17.774 -5.494 14.828 1.00 36.09 287 ARG A C 1
ATOM 2196 O O . ARG A 1 287 ? 16.826 -5.684 15.588 1.00 36.09 287 ARG A O 1
ATOM 2203 N N . GLN A 1 288 ? 19.042 -5.694 15.177 1.00 28.12 288 GLN A N 1
ATOM 2204 C CA . GLN A 1 288 ? 19.458 -5.419 16.540 1.00 28.12 288 GLN A CA 1
ATOM 2205 C C . GLN A 1 288 ? 19.073 -3.959 16.741 1.00 28.12 288 GLN A C 1
ATOM 2207 O O . GLN A 1 288 ? 19.666 -3.058 16.151 1.00 28.12 288 GLN A O 1
ATOM 2212 N N . LEU A 1 289 ? 17.937 -3.763 17.406 1.00 23.94 289 LEU A N 1
ATOM 2213 C CA . LEU A 1 289 ? 17.574 -2.463 17.926 1.00 23.94 289 LEU A CA 1
ATOM 2214 C C . LEU A 1 289 ? 18.734 -2.065 18.854 1.00 23.94 289 LEU A C 1
ATOM 2216 O O . LEU A 1 289 ? 19.116 -2.910 19.671 1.00 23.94 289 LEU A O 1
ATOM 2220 N N . PRO A 1 290 ? 19.343 -0.881 18.676 1.00 30.73 290 PRO A N 1
ATOM 2221 C CA . PRO A 1 290 ? 20.237 -0.343 19.690 1.00 30.73 290 PRO A CA 1
ATOM 2222 C C . PRO A 1 290 ? 19.499 -0.172 21.023 1.00 30.73 290 PRO A C 1
ATOM 2224 O O . PRO A 1 290 ? 18.261 0.042 20.996 1.00 30.73 290 PRO A O 1
#

=== Feature glossary ===
A reading guide for the features in this record.

Start from the sequence.

  · This is the polypeptide sequence — one letter per residue, N-terminus first. Length ranges from a few dozen residues for small domains to over a thousand for large multi-domain proteins.

Fold it, and you get atomic coordinates and the backbone conformation that goes with them.

  · Structure coordinates are given as an mmCIF _atom_site loop: one row per atom with element, residue name, chain id, sequence number, and x/y/z position in Å. Only the four main-chain atoms per residue are included here; side chains are omitted to keep the record compact.

  · Backbone dihedral angles. Every residue except chain termini has a φ (preceding-C → N → Cα → C) and a ψ (N → Cα → C → next-N). They are reported in degrees following the IUPAC sign convention. Secondary structure is essentially a statement about which (φ, ψ) basin each residue occupies.

  · The SS8 string is DSSP's per-residue secondary-structure call. α-helix (H) means an i→i+4 H-bond ladder; β-strand (E) means the residue participates in a β-sheet; 3₁₀ (G) and π (I) are tighter and wider helices; T/S are turns/bends; '-' is loop.

  · SS3 is a coarse helix/strand/coil call (letters a/b/c) made by the P-SEA algorithm from inter-Cα distances and dihedrals. It is less detailed than DSSP but needs only Cα positions.

Summarize the fold with a handful of shape descriptors and a per-residue structural alphabet.

  · Radius of gyration (Rg) is the root-mean-square distance of Cα atoms from their centroid — a single number for overall size and compactness. A globular domain of N residues has Rg ≈ 2.2·N^0.38 Å; an extended or disordered chain has a much larger Rg. The Cα contact count is the number of residue pairs whose Cα atoms are within 8 Å and are more than four positions apart in sequence — a standard proxy for tertiary packing density. The bounding box is the smallest axis-aligned box enclosing all Cα atoms.

  · The Foldseek 3Di string encodes local tertiary geometry as a 20-letter alphabet — one character per residue — derived from the relative positions of nearby Cα atoms. Unlike the amino-acid sequence, 3Di is a direct function of the 3D structure, so two proteins with the same fold have similar 3Di strings even at low sequence identity.

  · Solvent-accessible surface area (SASA) is the area in Å² traced out by the centre of a 1.4 Å probe sphere (a water molecule) rolled over the protein's van der Waals surface (Shrake–Rupley / Lee–Richards construction). Buried residues have near-zero SASA; fully exposed residues can exceed 200 Å². The total SASA scales roughly with the number of surface residues.

Ask how reliable the model is.

  · pLDDT (predicted Local Distance Difference Test) is AlphaFold's per-residue confidence score, ranging from 0 to 100. Values above 90 indicate high confidence (typically well-packed cores); 70–90 is confident; 50–70 low confidence; below 50 usually means the region is disordered or the prediction is unreliable there. AlphaFold stores pLDDT in the mmCIF B-factor column.

  · B-factor (Debye–Waller factor) reflects atomic displacement in the crystal lattice. It is an experimental observable (units Å²), not a prediction; low values mean the atom is pinned down, high values mean it moves or is heterogeneous across the crystal.

  · Predicted Aligned Error (PAE) is an AlphaFold confidence matrix: entry (i, j) is the expected error in the position of residue j, in ångströms, when the prediction is superimposed on the true structure at residue i. Low PAE within a block of residues means that block is internally rigid and well-predicted; high PAE between two blocks means their relative placement is uncertain even if each block individually is confident.

Place it in context: what it resembles, what it is annotated as, and how it looks.

  · Nearest PDB neighbors are the top structural matches found by Foldseek when searching this structure against the entire Protein Data Bank. Each hit reports a TM-score (0 to 1; >0.5 almost always implies the same fold) and an E-value. These are *structural* homologs — they may share no detectable sequence similarity.

  · Functional annotations link the protein to curated databases. InterPro entries identify conserved domains and families by matching the sequence against member-database signatures (Pfam, PROSITE, CDD, …). Gene Ontology (GO) terms describe molecular function, biological process, and cellular component in a controlled vocabulary. CATH places the structure in a hierarchical fold classification (Class/Architecture/Topology/Homologous-superfamily). The organism is the source species.

  · Three diagnostic plots accompany the record. The Cα contact map visualizes the tertiary structure as a 2D adjacency matrix (8 Å cutoff, sequence-local contacts suppressed). The Ramachandran plot shows the distribution of backbone (φ, ψ) torsions, with points in the α and β basins reflecting secondary structure content. The PAE plot shows AlphaFold's inter-residue confidence as a color matrix.

  · Six rendered views show the 3D structure from the faces of a cube — i.e. along ±x, ±y, ±z. Rendering representation is drawn randomly per protein from cartoon (secondary-structure ribbons), sticks (backbone bonds), or molecular surface; coloring is either N→C rainbow (blue at the N-terminus through red at the C-terminus) or one color per chain.